Protein AF-A0A1Y2CWV3-F1 (afdb_monomer_lite)

Structure (mmCIF, N/CA/C/O backbone):
data_AF-A0A1Y2CWV3-F1
#
_entry.id   AF-A0A1Y2CWV3-F1
#
loop_
_atom_site.group_PDB
_atom_site.id
_atom_site.type_symbol
_atom_site.label_atom_id
_atom_site.label_alt_id
_atom_site.label_comp_id
_atom_site.label_asym_id
_atom_site.label_entity_id
_atom_site.label_seq_id
_atom_site.pdbx_PDB_ins_code
_atom_site.Cartn_x
_atom_site.Cartn_y
_atom_site.Cartn_z
_atom_site.occupancy
_atom_site.B_iso_or_equiv
_atom_site.auth_seq_id
_atom_site.auth_comp_id
_atom_site.auth_asym_id
_atom_site.auth_atom_id
_atom_site.pdbx_PDB_model_num
ATOM 1 N N . MET A 1 1 ? 15.199 -46.517 -26.247 1.00 44.62 1 MET A N 1
ATOM 2 C CA . MET A 1 1 ? 14.631 -46.241 -24.908 1.00 44.62 1 MET A CA 1
ATOM 3 C C . MET A 1 1 ? 15.130 -44.865 -24.476 1.00 44.62 1 MET A C 1
ATOM 5 O O . MET A 1 1 ? 16.314 -44.625 -24.646 1.00 44.62 1 MET A O 1
ATOM 9 N N . MET A 1 2 ? 14.229 -43.991 -24.006 1.00 33.41 2 MET A N 1
ATOM 10 C CA . MET A 1 2 ? 14.396 -42.543 -23.730 1.00 33.41 2 MET A CA 1
ATOM 11 C C . MET A 1 2 ? 14.416 -41.595 -24.943 1.00 33.41 2 MET A C 1
ATOM 13 O O . MET A 1 2 ? 15.434 -41.012 -25.292 1.00 33.41 2 MET A O 1
ATOM 17 N N . LEU A 1 3 ? 13.234 -41.382 -25.534 1.00 30.27 3 LEU A N 1
ATOM 18 C CA . LEU A 1 3 ? 12.920 -40.151 -26.270 1.00 30.27 3 LEU A CA 1
ATOM 19 C C . LEU A 1 3 ? 11.428 -39.809 -26.122 1.00 30.27 3 LEU A C 1
ATOM 21 O O . LEU A 1 3 ? 10.660 -39.804 -27.073 1.00 30.27 3 LEU A O 1
ATOM 25 N N . GLN A 1 4 ? 10.995 -39.582 -24.889 1.00 35.91 4 GLN A N 1
ATOM 26 C CA . GLN A 1 4 ? 9.712 -38.965 -24.560 1.00 35.91 4 GLN A CA 1
ATOM 27 C C . GLN A 1 4 ? 9.984 -38.179 -23.289 1.00 35.91 4 GLN A C 1
ATOM 29 O O . GLN A 1 4 ? 10.382 -38.821 -22.329 1.00 35.91 4 GLN A O 1
ATOM 34 N N . HIS A 1 5 ? 9.855 -36.848 -23.325 1.00 35.19 5 HIS A N 1
ATOM 35 C CA . HIS A 1 5 ? 9.734 -35.879 -22.207 1.00 35.19 5 HIS A CA 1
ATOM 36 C C . HIS A 1 5 ? 10.267 -34.478 -22.598 1.00 35.19 5 HIS A C 1
ATOM 38 O O . HIS A 1 5 ? 10.812 -33.775 -21.762 1.00 35.19 5 HIS A O 1
ATOM 44 N N . ILE A 1 6 ? 10.123 -34.019 -23.852 1.00 36.34 6 ILE A N 1
ATOM 45 C CA . ILE A 1 6 ? 10.277 -32.585 -24.190 1.00 36.34 6 ILE A CA 1
ATOM 46 C C . ILE A 1 6 ? 9.274 -32.214 -25.292 1.00 36.34 6 ILE A C 1
ATOM 48 O O . ILE A 1 6 ? 9.645 -31.903 -26.418 1.00 36.34 6 ILE A O 1
ATOM 52 N N . THR A 1 7 ? 7.981 -32.258 -24.964 1.00 31.30 7 THR A N 1
ATOM 53 C CA . THR A 1 7 ? 6.920 -31.705 -25.827 1.00 31.30 7 THR A CA 1
ATOM 54 C C . THR A 1 7 ? 5.767 -31.141 -24.990 1.00 31.30 7 THR A C 1
ATOM 56 O O . THR A 1 7 ? 4.607 -31.439 -25.243 1.00 31.30 7 THR A O 1
ATOM 59 N N . LEU A 1 8 ? 6.067 -30.352 -23.949 1.00 29.12 8 LEU A N 1
ATOM 60 C CA . LEU A 1 8 ? 5.026 -29.709 -23.126 1.00 29.12 8 LEU A CA 1
ATOM 61 C C . LEU A 1 8 ? 5.287 -28.228 -22.800 1.00 29.12 8 LEU A C 1
ATOM 63 O O . LEU A 1 8 ? 4.672 -27.687 -21.892 1.00 29.12 8 LEU A O 1
ATOM 67 N N . LEU A 1 9 ? 6.170 -27.543 -23.538 1.00 28.48 9 LEU A N 1
ATOM 68 C CA . LEU A 1 9 ? 6.452 -26.117 -23.287 1.00 28.48 9 LEU A CA 1
ATOM 69 C C . LEU A 1 9 ? 6.324 -25.194 -24.511 1.00 28.48 9 LEU A C 1
ATOM 71 O O . LEU A 1 9 ? 6.709 -24.034 -24.442 1.00 28.48 9 LEU A O 1
ATOM 75 N N . LEU A 1 10 ? 5.782 -25.683 -25.631 1.00 29.33 10 LEU A N 1
ATOM 76 C CA . LEU A 1 10 ? 5.701 -24.922 -26.891 1.00 29.33 10 LEU A CA 1
ATOM 77 C C . LEU A 1 10 ? 4.286 -24.821 -27.488 1.00 29.33 10 LEU A C 1
ATOM 79 O O . LEU A 1 10 ? 4.133 -24.395 -28.625 1.00 29.33 10 LEU A O 1
ATOM 83 N N . LEU A 1 11 ? 3.249 -25.145 -26.709 1.00 29.08 11 LEU A N 1
ATOM 84 C CA . LEU A 1 11 ? 1.839 -25.072 -27.130 1.00 29.08 11 LEU A CA 1
ATOM 85 C C . LEU A 1 11 ? 1.015 -23.992 -26.399 1.00 29.08 11 LEU A C 1
ATOM 87 O O . LEU A 1 11 ? -0.203 -23.968 -26.518 1.00 29.08 11 LEU A O 1
ATOM 91 N N . LEU A 1 12 ? 1.664 -23.057 -25.695 1.00 28.83 12 LEU A N 1
ATOM 92 C CA . LEU A 1 12 ? 0.996 -21.944 -24.994 1.00 28.83 12 LEU A CA 1
ATOM 93 C C . LEU A 1 12 ? 0.950 -20.616 -25.779 1.00 28.83 12 LEU A C 1
ATOM 95 O O . LEU A 1 12 ? 0.606 -19.589 -25.207 1.00 28.83 12 LEU A O 1
ATOM 99 N N . LEU A 1 13 ? 1.246 -20.611 -27.086 1.00 29.75 13 LEU A N 1
ATOM 100 C CA . LEU A 1 13 ? 1.184 -19.392 -27.919 1.00 29.75 13 LEU A CA 1
ATOM 101 C C . LEU A 1 13 ? 0.211 -19.450 -29.105 1.00 29.75 13 LEU A C 1
ATOM 103 O O . LEU A 1 13 ? 0.214 -18.552 -29.940 1.00 29.75 13 LEU A O 1
ATOM 107 N N . VAL A 1 14 ? -0.680 -20.443 -29.162 1.00 33.03 14 VAL A N 1
ATOM 108 C CA . VAL A 1 14 ? -1.812 -20.428 -30.104 1.00 33.03 14 VAL A CA 1
ATOM 109 C C . VAL A 1 14 ? -3.067 -20.919 -29.390 1.00 33.03 14 VAL A C 1
ATOM 111 O O . VAL A 1 14 ? -3.496 -22.054 -29.561 1.00 33.03 14 VAL A O 1
ATOM 114 N N . VAL A 1 15 ? -3.670 -20.058 -28.569 1.00 26.48 15 VAL A N 1
ATOM 115 C CA . VAL A 1 15 ? -5.085 -20.210 -28.215 1.00 26.48 15 VAL A CA 1
ATOM 116 C C . VAL A 1 15 ? -5.869 -19.310 -29.160 1.00 26.48 15 VAL A C 1
ATOM 118 O O . VAL A 1 15 ? -5.969 -18.102 -28.957 1.00 26.48 15 VAL A O 1
ATOM 121 N N . GLN A 1 16 ? -6.412 -19.910 -30.219 1.00 27.72 16 GLN A N 1
ATOM 122 C CA . GLN A 1 16 ? -7.623 -19.390 -30.842 1.00 27.72 16 GLN A CA 1
ATOM 123 C C . GLN A 1 16 ? -8.724 -19.467 -29.785 1.00 27.72 16 GLN A C 1
ATOM 125 O O . GLN A 1 16 ? -9.132 -20.557 -29.386 1.00 27.72 16 GLN A O 1
ATOM 130 N N . THR A 1 17 ? -9.199 -18.322 -29.303 1.00 28.33 17 THR A N 1
ATOM 131 C CA . THR A 1 17 ? -10.425 -18.294 -28.514 1.00 28.33 17 THR A CA 1
ATOM 132 C C . THR A 1 17 ? -11.596 -18.555 -29.454 1.00 28.33 17 THR A C 1
ATOM 134 O O . THR A 1 17 ? -12.003 -17.697 -30.236 1.00 28.33 17 THR A O 1
ATOM 137 N N . TYR A 1 18 ? -12.117 -19.779 -29.384 1.00 24.25 18 TYR A N 1
ATOM 138 C CA . TYR A 1 18 ? -13.439 -20.127 -29.882 1.00 24.25 18 TYR A CA 1
ATOM 139 C C . TYR A 1 18 ? -14.464 -19.168 -29.267 1.00 24.25 18 TYR A C 1
ATOM 141 O O . TYR A 1 18 ? -14.645 -19.118 -28.051 1.00 24.25 18 TYR A O 1
ATOM 149 N N . GLN A 1 19 ? -15.124 -18.397 -30.128 1.00 29.73 19 GLN A N 1
ATOM 150 C CA . GLN A 1 19 ? -16.402 -17.779 -29.817 1.00 29.73 19 GLN A CA 1
ATOM 151 C C . GLN A 1 19 ? -17.459 -18.876 -29.716 1.00 29.73 19 GLN A C 1
ATOM 153 O O . GLN A 1 19 ? -17.563 -19.706 -30.615 1.00 29.73 19 GLN A O 1
ATOM 158 N N . HIS A 1 20 ? -18.293 -18.825 -28.682 1.00 24.00 20 HIS A N 1
ATOM 159 C CA . HIS A 1 20 ? -19.676 -19.281 -28.776 1.00 24.00 20 HIS A CA 1
ATOM 160 C C . HIS A 1 20 ? -20.557 -18.539 -27.753 1.00 24.00 20 HIS A C 1
ATOM 162 O O . HIS A 1 20 ? -20.031 -17.914 -26.830 1.00 24.00 20 HIS A O 1
ATOM 168 N N . PRO A 1 21 ? -21.879 -18.483 -27.988 1.00 29.95 21 PRO A N 1
ATOM 169 C CA . PRO A 1 21 ? -22.635 -17.241 -27.941 1.00 29.95 21 PRO A CA 1
ATOM 170 C C . PRO A 1 21 ? -23.786 -17.350 -26.946 1.00 29.95 21 PRO A C 1
ATOM 172 O O . PRO A 1 21 ? -24.581 -18.266 -27.069 1.00 29.95 21 PRO A O 1
ATOM 175 N N . GLN A 1 22 ? -23.963 -16.394 -26.041 1.00 26.02 22 GLN A N 1
ATOM 176 C CA . GLN A 1 22 ? -25.315 -16.004 -25.638 1.00 26.02 22 GLN A CA 1
ATOM 177 C C . GLN A 1 22 ? -25.329 -14.510 -25.350 1.00 26.02 22 GLN A C 1
ATOM 179 O O . GLN A 1 22 ? -24.816 -14.018 -24.349 1.00 26.02 22 GLN A O 1
ATOM 184 N N . GLU A 1 23 ? -25.898 -13.805 -26.318 1.00 26.97 23 GLU A N 1
ATOM 185 C CA . GLU A 1 23 ? -26.449 -12.475 -26.172 1.00 26.97 23 GLU A CA 1
ATOM 186 C C . GLU A 1 23 ? -27.571 -12.528 -25.129 1.00 26.97 23 GLU A C 1
ATOM 188 O O . GLU A 1 23 ? -28.535 -13.276 -25.281 1.00 26.97 23 GLU A O 1
ATOM 193 N N . VAL A 1 24 ? -27.483 -11.692 -24.097 1.00 26.62 24 VAL A N 1
ATOM 194 C CA . VAL A 1 24 ? -28.680 -11.183 -23.427 1.00 26.62 24 VAL A CA 1
ATOM 195 C C . VAL A 1 24 ? -28.811 -9.733 -23.861 1.00 26.62 24 VAL A C 1
ATOM 197 O O . VAL A 1 24 ? -28.126 -8.838 -23.369 1.00 26.62 24 VAL A O 1
ATOM 200 N N . TYR A 1 25 ? -29.666 -9.530 -24.860 1.00 27.44 25 TYR A N 1
ATOM 201 C CA . TYR A 1 25 ? -30.125 -8.223 -25.299 1.00 27.44 25 TYR A CA 1
ATOM 202 C C . TYR A 1 25 ? -30.891 -7.541 -24.159 1.00 27.44 25 TYR A C 1
ATOM 204 O O . TYR A 1 25 ? -31.998 -7.950 -23.816 1.00 27.44 25 TYR A O 1
ATOM 212 N N . LEU A 1 26 ? -30.348 -6.446 -23.632 1.00 26.72 26 LEU A N 1
ATOM 213 C CA . LEU A 1 26 ? -31.150 -5.396 -23.011 1.00 26.72 26 LEU A CA 1
ATOM 214 C C . LEU A 1 26 ? -31.105 -4.176 -23.928 1.00 26.72 26 LEU A C 1
ATOM 216 O O . LEU A 1 26 ? -30.183 -3.362 -23.903 1.00 26.72 26 LEU A O 1
ATOM 220 N N . ASN A 1 27 ? -32.123 -4.099 -24.785 1.00 28.34 27 ASN A N 1
ATOM 221 C CA . ASN A 1 27 ? -32.442 -2.926 -25.582 1.00 28.34 27 ASN A CA 1
ATOM 222 C C . ASN A 1 27 ? -32.853 -1.779 -24.651 1.00 28.34 27 ASN A C 1
ATOM 224 O O . ASN A 1 27 ? -33.999 -1.684 -24.223 1.00 28.34 27 ASN A O 1
ATOM 228 N N . GLY A 1 28 ? -31.912 -0.884 -24.378 1.00 25.19 28 GLY A N 1
ATOM 229 C CA . GLY A 1 28 ? -32.169 0.465 -23.895 1.00 25.19 28 GLY A CA 1
ATOM 230 C C . GLY A 1 28 ? -31.353 1.418 -24.750 1.00 25.19 28 GLY A C 1
ATOM 231 O O . GLY A 1 28 ? -30.146 1.542 -24.565 1.00 25.19 28 GLY A O 1
ATOM 232 N N . ALA A 1 29 ? -31.992 2.037 -25.740 1.00 30.78 29 ALA A N 1
ATOM 233 C CA . ALA A 1 29 ? -31.361 2.973 -26.657 1.00 30.78 29 ALA A CA 1
ATOM 234 C C . ALA A 1 29 ? -30.848 4.216 -25.908 1.00 30.78 29 ALA A C 1
ATOM 236 O O . ALA A 1 29 ? -31.551 5.215 -25.780 1.00 30.78 29 ALA A O 1
ATOM 237 N N . ILE A 1 30 ? -29.598 4.177 -25.447 1.00 26.56 30 ILE A N 1
ATOM 238 C CA . ILE A 1 30 ? -28.845 5.382 -25.105 1.00 26.56 30 ILE A CA 1
ATOM 239 C C . ILE A 1 30 ? -28.160 5.840 -26.389 1.00 26.56 30 ILE A C 1
ATOM 241 O O . ILE A 1 30 ? -27.271 5.173 -26.926 1.00 26.56 30 ILE A O 1
ATOM 245 N N . LYS A 1 31 ? -28.632 6.972 -26.919 1.00 25.20 31 LYS A N 1
ATOM 246 C CA . LYS A 1 31 ? -28.029 7.664 -28.060 1.00 25.20 31 LYS A CA 1
ATOM 247 C C . LYS A 1 31 ? -26.525 7.814 -27.830 1.00 25.20 31 LYS A C 1
ATOM 249 O O . LYS A 1 31 ? -26.092 8.445 -26.870 1.00 25.20 31 LYS A O 1
ATOM 254 N N . ARG A 1 32 ? -25.746 7.245 -28.749 1.00 27.69 32 ARG A N 1
ATOM 255 C CA . ARG A 1 32 ? -24.296 7.412 -28.830 1.00 27.69 32 ARG A CA 1
ATOM 256 C C . ARG A 1 32 ? -23.976 8.887 -29.070 1.00 27.69 32 ARG A C 1
ATOM 258 O O . ARG A 1 32 ? -24.296 9.412 -30.133 1.00 27.69 32 ARG A O 1
ATOM 265 N N . GLN A 1 33 ? -23.302 9.526 -28.120 1.00 27.06 33 GLN A N 1
ATOM 266 C CA . GLN A 1 33 ? -22.375 10.602 -28.452 1.00 27.06 33 GLN A CA 1
ATOM 267 C C . GLN A 1 33 ? -20.962 10.009 -28.493 1.00 27.06 33 GLN A C 1
ATOM 269 O O . GLN A 1 33 ? -20.580 9.304 -27.557 1.00 27.06 33 GLN A O 1
ATOM 274 N N . PRO A 1 34 ? -20.185 10.243 -29.562 1.00 27.97 34 PRO A N 1
ATOM 275 C CA . PRO A 1 34 ? -18.786 9.862 -29.586 1.00 27.97 34 PRO A CA 1
ATOM 276 C C . PRO A 1 34 ? -18.041 10.772 -28.606 1.00 27.97 34 PRO A C 1
ATOM 278 O O . PRO A 1 34 ? -17.846 11.959 -28.864 1.00 27.97 34 PRO A O 1
ATOM 281 N N . LEU A 1 35 ? -17.646 10.229 -27.456 1.00 33.69 35 LEU A N 1
ATOM 282 C CA . LEU A 1 35 ? -16.746 10.929 -26.549 1.00 33.69 35 LEU A CA 1
ATOM 283 C C . LEU A 1 35 ? -15.352 10.907 -27.174 1.00 33.69 35 LEU A C 1
ATOM 285 O O . LEU A 1 35 ? -14.636 9.912 -27.115 1.00 33.69 35 LEU A O 1
ATOM 289 N N . SER A 1 36 ? -15.001 12.009 -27.837 1.00 33.31 36 SER A N 1
ATOM 290 C CA . SER A 1 36 ? -13.641 12.237 -28.321 1.00 33.31 36 SER A CA 1
ATOM 291 C C . SER A 1 36 ? -12.655 12.236 -27.147 1.00 33.31 36 SER A C 1
ATOM 293 O O . SER A 1 36 ? -12.968 12.715 -26.053 1.00 33.31 36 SER A O 1
ATOM 295 N N . SER A 1 37 ? -11.437 11.767 -27.403 1.00 34.78 37 SER A N 1
ATOM 296 C CA . SER A 1 37 ? -10.265 11.748 -26.514 1.00 34.78 37 SER A CA 1
ATOM 297 C C . SER A 1 37 ? -9.930 13.090 -25.830 1.00 34.78 37 SER A C 1
ATOM 299 O O . SER A 1 37 ? -9.134 13.119 -24.896 1.00 34.78 37 SER A O 1
ATOM 301 N N . LYS A 1 38 ? -10.595 14.195 -26.200 1.00 33.91 38 LYS A N 1
ATOM 302 C CA . LYS A 1 38 ? -10.544 15.487 -25.497 1.00 33.91 38 LYS A CA 1
ATOM 303 C C . LYS A 1 38 ? -11.151 15.475 -24.087 1.00 33.91 38 LYS A C 1
ATOM 305 O O . LYS A 1 38 ? -10.777 16.321 -23.283 1.00 33.91 38 LYS A O 1
ATOM 310 N N . TYR A 1 39 ? -12.070 14.563 -23.753 1.00 34.28 39 TYR A N 1
ATOM 311 C CA . TYR A 1 39 ? -12.811 14.662 -22.481 1.00 34.28 39 TYR A CA 1
ATOM 312 C C . TYR A 1 39 ? -12.013 14.198 -21.247 1.00 34.28 39 TYR A C 1
ATOM 314 O O . TYR A 1 39 ? -12.196 14.745 -20.164 1.00 34.28 39 TYR A O 1
ATOM 322 N N . ILE A 1 40 ? -11.097 13.235 -21.403 1.00 39.31 40 ILE A N 1
ATOM 323 C CA . ILE A 1 40 ? -10.266 12.726 -20.293 1.00 39.31 40 ILE A CA 1
ATOM 324 C C . ILE A 1 40 ? -9.052 13.638 -20.056 1.00 39.31 40 ILE A C 1
ATOM 326 O O . ILE A 1 40 ? -8.686 13.895 -18.913 1.00 39.31 40 ILE A O 1
ATOM 330 N N . ILE A 1 41 ? -8.502 14.225 -21.124 1.00 39.28 41 ILE A N 1
ATOM 331 C CA . ILE A 1 41 ? -7.398 15.192 -21.038 1.00 39.28 41 ILE A CA 1
ATOM 332 C C . ILE A 1 41 ? -7.866 16.491 -20.358 1.00 39.28 41 ILE A C 1
ATOM 334 O O . ILE A 1 41 ? -7.174 17.013 -19.488 1.00 39.28 41 ILE A O 1
ATOM 338 N N . ASN A 1 42 ? -9.086 16.955 -20.651 1.00 36.00 42 ASN A N 1
ATOM 339 C CA . ASN A 1 42 ? -9.594 18.220 -20.118 1.00 36.00 42 ASN A CA 1
ATOM 340 C C . ASN A 1 42 ? -9.802 18.257 -18.598 1.00 36.00 42 ASN A C 1
ATOM 342 O O . ASN A 1 42 ? -9.832 19.354 -18.055 1.00 36.00 42 ASN A O 1
ATOM 346 N N . LYS A 1 43 ? -9.919 17.126 -17.887 1.00 40.53 43 LYS A N 1
ATOM 347 C CA . LYS A 1 43 ? -10.083 17.152 -16.419 1.00 40.53 43 LYS A CA 1
ATOM 348 C C . LYS A 1 43 ? -8.750 17.235 -15.659 1.00 40.53 43 LYS A C 1
ATOM 350 O O . LYS A 1 43 ? -8.748 17.650 -14.507 1.00 40.53 43 LYS A O 1
ATOM 355 N N . PHE A 1 44 ? -7.633 16.918 -16.319 1.00 37.03 44 PHE A N 1
ATOM 356 C CA . PHE A 1 44 ? -6.281 17.202 -15.818 1.00 37.03 44 PHE A CA 1
ATOM 357 C C . PHE A 1 44 ? -5.690 18.493 -16.407 1.00 37.03 44 PHE A C 1
ATOM 359 O O . PHE A 1 44 ? -4.777 19.061 -15.819 1.00 37.03 44 PHE A O 1
ATOM 366 N N . SER A 1 45 ? -6.231 18.995 -17.525 1.00 35.91 45 SER A N 1
ATOM 367 C CA . SER A 1 45 ? -5.799 20.246 -18.164 1.00 35.91 45 SER A CA 1
ATOM 368 C C . SER A 1 45 ? -6.734 21.444 -17.936 1.00 35.91 45 SER A C 1
ATOM 370 O O . SER A 1 45 ? -6.538 22.485 -18.560 1.00 35.91 45 SER A O 1
ATOM 372 N N . SER A 1 46 ? -7.759 21.346 -17.078 1.00 35.56 46 SER A N 1
ATOM 373 C CA . SER A 1 46 ? -8.658 22.476 -16.774 1.00 35.56 46 SER A CA 1
ATOM 374 C C . SER A 1 46 ? -8.111 23.452 -15.727 1.00 35.56 46 SER A C 1
ATOM 376 O O . SER A 1 46 ? -8.880 24.143 -15.063 1.00 35.56 46 SER A O 1
ATOM 378 N N . THR A 1 47 ? -6.792 23.577 -15.613 1.00 35.38 47 THR A N 1
ATOM 379 C CA . THR A 1 47 ? -6.158 24.870 -15.344 1.00 35.38 47 THR A CA 1
ATOM 380 C C . THR A 1 47 ? -5.791 25.494 -16.690 1.00 35.38 47 THR A C 1
ATOM 382 O O . THR A 1 47 ? -4.699 25.314 -17.207 1.00 35.38 47 THR A O 1
ATOM 385 N N . ASN A 1 48 ? -6.777 26.184 -17.270 1.00 37.03 48 ASN A N 1
ATOM 386 C CA . ASN A 1 48 ? -6.687 27.143 -18.374 1.00 37.03 48 ASN A CA 1
ATOM 387 C C . ASN A 1 48 ? -5.657 26.867 -19.483 1.00 37.03 48 ASN A C 1
ATOM 389 O O . ASN A 1 48 ? -4.503 27.285 -19.454 1.00 37.03 48 ASN A O 1
ATOM 393 N N . SER A 1 49 ? -6.183 26.296 -20.561 1.00 50.31 49 SER A N 1
ATOM 394 C CA . SER A 1 49 ? -5.633 26.365 -21.906 1.00 50.31 49 SER A CA 1
ATOM 395 C C . SER A 1 49 ? -5.406 27.808 -22.373 1.00 50.31 49 SER A C 1
ATOM 397 O O . SER A 1 49 ? -6.377 28.538 -22.562 1.00 50.31 49 SER A O 1
ATOM 399 N N . SER A 1 50 ? -4.161 28.160 -22.686 1.00 38.69 50 SER A N 1
ATOM 400 C CA . SER A 1 50 ? -3.777 28.693 -24.003 1.00 38.69 50 SER A CA 1
ATOM 401 C C . SER A 1 50 ? -2.290 29.046 -24.007 1.00 38.69 50 SER A C 1
ATOM 403 O O . SER A 1 50 ? -1.895 30.042 -23.415 1.00 38.69 50 SER A O 1
ATOM 405 N N . GLY A 1 51 ? -1.499 28.237 -24.715 1.00 41.41 51 GLY A N 1
ATOM 406 C CA . GLY A 1 51 ? -0.124 28.549 -25.098 1.00 41.41 51 GLY A CA 1
ATOM 407 C C . GLY A 1 51 ? 0.890 28.470 -23.968 1.00 41.41 51 GLY A C 1
ATOM 408 O O . GLY A 1 51 ? 1.214 29.497 -23.396 1.00 41.41 51 GLY A O 1
ATOM 409 N N . ASP A 1 52 ? 1.463 27.289 -23.717 1.00 40.78 52 ASP A N 1
ATOM 410 C CA . ASP A 1 52 ? 2.830 27.275 -23.205 1.00 40.78 52 ASP A CA 1
ATOM 411 C C . ASP A 1 52 ? 3.520 25.912 -23.328 1.00 40.78 52 ASP A C 1
ATOM 413 O O . ASP A 1 52 ? 3.108 24.924 -22.716 1.00 40.78 52 ASP A O 1
ATOM 417 N N . SER A 1 53 ? 4.633 25.867 -24.060 1.00 49.44 53 SER A N 1
ATOM 418 C CA . SER A 1 53 ? 5.616 24.781 -23.975 1.00 49.44 53 SER A CA 1
ATOM 419 C C . SER A 1 53 ? 6.235 24.658 -22.572 1.00 49.44 53 SER A C 1
ATOM 421 O O . SER A 1 53 ? 6.929 23.679 -22.306 1.00 49.44 53 SER A O 1
ATOM 423 N N . THR A 1 54 ? 5.978 25.605 -21.661 1.00 51.69 54 THR A N 1
ATOM 424 C CA . THR A 1 54 ? 6.388 25.513 -20.251 1.00 51.69 54 THR A CA 1
ATOM 425 C C . THR A 1 54 ? 5.554 24.516 -19.439 1.00 51.69 54 THR A C 1
ATOM 427 O O . THR A 1 54 ? 6.096 23.900 -18.528 1.00 51.69 54 THR A O 1
ATOM 430 N N . THR A 1 55 ? 4.283 24.262 -19.783 1.00 61.34 55 THR A N 1
ATOM 431 C CA . THR A 1 55 ? 3.409 23.384 -18.972 1.00 61.34 55 THR A CA 1
ATOM 432 C C . THR A 1 55 ? 3.864 21.924 -18.970 1.00 61.34 55 THR A C 1
ATOM 434 O O . THR A 1 55 ? 3.940 21.305 -17.909 1.00 61.34 55 THR A O 1
ATOM 437 N N . ASN A 1 56 ? 4.267 21.387 -20.126 1.00 66.19 56 ASN A N 1
ATOM 438 C CA . ASN A 1 56 ? 4.815 20.029 -20.209 1.00 66.19 56 ASN A CA 1
ATOM 439 C C . ASN A 1 56 ? 6.163 19.903 -19.493 1.00 66.19 56 ASN A C 1
ATOM 441 O O . ASN A 1 56 ? 6.432 18.873 -18.880 1.00 66.19 56 ASN A O 1
ATOM 445 N N . ALA A 1 57 ? 6.995 20.947 -19.539 1.00 73.62 57 ALA A N 1
ATOM 446 C CA . ALA A 1 57 ? 8.276 20.956 -18.842 1.00 73.62 57 ALA A CA 1
ATOM 447 C C . ALA A 1 57 ? 8.084 20.962 -17.320 1.00 73.62 57 ALA A C 1
ATOM 449 O O . ALA A 1 57 ? 8.767 20.217 -16.628 1.00 73.62 57 ALA A O 1
ATOM 450 N N . THR A 1 58 ? 7.125 21.733 -16.799 1.00 81.38 58 THR A N 1
ATOM 451 C CA . THR A 1 58 ? 6.793 21.739 -15.367 1.00 81.38 58 THR A CA 1
ATOM 452 C C . THR A 1 58 ? 6.187 20.413 -14.917 1.00 81.38 58 THR A C 1
ATOM 454 O O . THR A 1 58 ? 6.583 19.895 -13.879 1.00 81.38 58 THR A O 1
ATOM 457 N N . ILE A 1 59 ? 5.273 19.822 -15.696 1.00 76.12 59 ILE A N 1
ATOM 458 C CA . ILE A 1 59 ? 4.704 18.501 -15.380 1.00 76.12 59 ILE A CA 1
ATOM 459 C C . ILE A 1 59 ? 5.807 17.445 -15.350 1.00 76.12 59 ILE A C 1
ATOM 461 O O . ILE A 1 59 ? 5.910 16.700 -14.382 1.00 76.12 59 ILE A O 1
ATOM 465 N N . LEU A 1 60 ? 6.660 17.408 -16.373 1.00 81.25 60 LEU A N 1
ATOM 466 C CA . LEU A 1 60 ? 7.761 16.455 -16.424 1.00 81.25 60 LEU A CA 1
ATOM 467 C C . LEU A 1 60 ? 8.759 16.693 -15.287 1.00 81.25 60 LEU A C 1
ATOM 469 O O . LEU A 1 60 ? 9.181 15.738 -14.651 1.00 81.25 60 LEU A O 1
ATOM 473 N N . ALA A 1 61 ? 9.095 17.945 -14.978 1.00 84.06 61 ALA A N 1
ATOM 474 C CA . ALA A 1 61 ? 9.962 18.272 -13.849 1.00 84.06 61 ALA A CA 1
ATOM 475 C C . ALA A 1 61 ? 9.369 17.794 -12.517 1.00 84.06 61 ALA A C 1
ATOM 477 O O . ALA A 1 61 ? 10.099 17.250 -11.696 1.00 84.06 61 ALA A O 1
ATOM 478 N N . ASN A 1 62 ? 8.054 17.926 -12.327 1.00 81.38 62 ASN A N 1
ATOM 479 C CA . ASN A 1 62 ? 7.371 17.419 -11.137 1.00 81.38 62 ASN A CA 1
ATOM 480 C C . ASN A 1 62 ? 7.394 15.884 -11.079 1.00 81.38 62 ASN A C 1
ATOM 482 O O . ASN A 1 62 ? 7.640 15.326 -10.016 1.00 81.38 62 ASN A O 1
ATOM 486 N N . LEU A 1 63 ? 7.181 15.205 -12.212 1.00 82.12 63 LEU A N 1
ATOM 487 C CA . LEU A 1 63 ? 7.224 13.737 -12.307 1.00 82.12 63 LEU A CA 1
ATOM 488 C C . LEU A 1 63 ? 8.632 13.148 -12.141 1.00 82.12 63 LEU A C 1
ATOM 490 O O . LEU A 1 63 ? 8.763 11.972 -11.814 1.00 82.12 63 LEU A O 1
ATOM 494 N N . MET A 1 64 ? 9.663 13.946 -12.419 1.00 86.38 64 MET A N 1
ATOM 495 C CA . MET A 1 64 ? 11.073 13.565 -12.313 1.00 86.38 64 MET A CA 1
ATOM 496 C C . MET A 1 64 ? 11.738 14.110 -11.040 1.00 86.38 64 MET A C 1
ATOM 498 O O . MET A 1 64 ? 12.929 13.881 -10.835 1.00 86.38 64 MET A O 1
ATOM 502 N N . GLY A 1 65 ? 11.013 14.862 -10.204 1.00 84.62 65 GLY A N 1
ATOM 503 C CA . GLY A 1 65 ? 11.566 15.553 -9.032 1.00 84.62 65 GLY A CA 1
ATOM 504 C C . GLY A 1 65 ? 12.073 14.612 -7.936 1.00 84.62 65 GLY A C 1
ATOM 505 O O . GLY A 1 65 ? 12.841 15.025 -7.071 1.00 84.62 65 GLY A O 1
ATOM 506 N N . ASP A 1 66 ? 11.670 13.350 -8.001 1.00 84.56 66 ASP A N 1
ATOM 507 C CA . ASP A 1 66 ? 11.999 12.259 -7.092 1.00 84.56 66 ASP A CA 1
ATOM 508 C C . ASP A 1 66 ? 12.999 11.246 -7.688 1.00 84.56 66 ASP A C 1
ATOM 510 O O . ASP A 1 66 ? 13.222 10.172 -7.123 1.00 84.56 66 ASP A O 1
ATOM 514 N N . LEU A 1 67 ? 13.604 11.571 -8.836 1.00 86.38 67 LEU A N 1
ATOM 515 C CA . LEU A 1 67 ? 14.627 10.748 -9.472 1.00 86.38 67 LEU A CA 1
ATOM 516 C C . LEU A 1 67 ? 15.867 10.648 -8.574 1.00 86.38 67 LEU A C 1
ATOM 518 O O . LEU A 1 67 ? 16.549 11.637 -8.305 1.00 86.38 67 LEU A O 1
ATOM 522 N N . LEU A 1 68 ? 16.192 9.428 -8.158 1.00 86.69 68 LEU A N 1
ATOM 523 C CA . LEU A 1 68 ? 17.364 9.114 -7.349 1.00 86.69 68 LEU A CA 1
ATOM 524 C C . LEU A 1 68 ? 18.608 8.913 -8.211 1.00 86.69 68 LEU A C 1
ATOM 526 O O . LEU A 1 68 ? 19.691 9.389 -7.868 1.00 86.69 68 LEU A O 1
ATOM 530 N N . ILE A 1 69 ? 18.475 8.155 -9.304 1.00 87.81 69 ILE A N 1
ATOM 531 C CA . ILE A 1 69 ? 19.606 7.732 -10.137 1.00 87.81 69 ILE A CA 1
ATOM 532 C C . ILE A 1 69 ? 19.174 7.662 -11.604 1.00 87.81 69 ILE A C 1
ATOM 534 O O . ILE A 1 69 ? 18.147 7.070 -11.915 1.00 87.81 69 ILE A O 1
ATOM 538 N N . ASP A 1 70 ? 20.003 8.188 -12.509 1.00 87.81 70 ASP A N 1
ATOM 539 C CA . ASP A 1 70 ? 19.869 8.028 -13.965 1.00 87.81 70 ASP A CA 1
ATOM 540 C C . ASP A 1 70 ? 21.119 7.358 -14.547 1.00 87.81 70 ASP A C 1
ATOM 542 O O . ASP A 1 70 ? 22.235 7.512 -14.044 1.00 87.81 70 ASP A O 1
ATOM 546 N N . ASN A 1 71 ? 20.934 6.641 -15.653 1.00 84.00 71 ASN A N 1
ATOM 547 C CA . ASN A 1 71 ? 21.986 6.024 -16.453 1.00 84.00 71 ASN A CA 1
ATOM 548 C C . ASN A 1 71 ? 22.889 5.069 -15.665 1.00 84.00 71 ASN A C 1
ATOM 550 O O . ASN A 1 71 ? 24.091 4.974 -15.939 1.00 84.00 71 ASN A O 1
ATOM 554 N N . MET A 1 72 ? 22.314 4.325 -14.717 1.00 80.44 72 MET A N 1
ATOM 555 C CA . MET A 1 72 ? 23.053 3.294 -13.997 1.00 80.44 72 MET A CA 1
ATOM 556 C C . MET A 1 72 ? 23.607 2.254 -14.982 1.00 80.44 72 MET A C 1
ATOM 558 O O . MET A 1 72 ? 22.909 1.775 -15.879 1.00 80.44 72 MET A O 1
ATOM 562 N N . LYS A 1 73 ? 24.889 1.917 -14.828 1.00 78.56 73 LYS A N 1
ATOM 563 C CA . LYS A 1 73 ? 25.566 0.902 -15.637 1.00 78.56 73 LYS A CA 1
ATOM 564 C C . LYS A 1 73 ? 25.900 -0.284 -14.765 1.00 78.56 73 LYS A C 1
ATOM 566 O O . LYS A 1 73 ? 26.568 -0.136 -13.744 1.00 78.56 73 LYS A O 1
ATOM 571 N N . PHE A 1 74 ? 25.509 -1.462 -15.219 1.00 80.44 74 PHE A N 1
ATOM 572 C CA . PHE A 1 74 ? 25.858 -2.689 -14.536 1.00 80.44 74 PHE A CA 1
ATOM 573 C C . PHE A 1 74 ? 26.970 -3.442 -15.281 1.00 80.44 74 PHE A C 1
ATOM 575 O O . PHE A 1 74 ? 26.958 -3.484 -16.513 1.00 80.44 74 PHE A O 1
ATOM 582 N N . PRO A 1 75 ? 27.927 -4.072 -14.573 1.00 82.44 75 PRO A N 1
ATOM 583 C CA . PRO A 1 75 ? 28.939 -4.914 -15.208 1.00 82.44 75 PRO A CA 1
ATOM 584 C C . PRO A 1 75 ? 28.280 -6.091 -15.917 1.00 82.44 75 PRO A C 1
ATOM 586 O O . PRO A 1 75 ? 27.466 -6.772 -15.294 1.00 82.44 75 PRO A O 1
ATOM 589 N N . ARG A 1 76 ? 28.641 -6.350 -17.178 1.00 79.50 76 ARG A N 1
ATOM 590 C CA . ARG A 1 76 ? 28.081 -7.461 -17.957 1.00 79.50 76 ARG A CA 1
ATOM 591 C C . ARG A 1 76 ? 28.261 -8.783 -17.211 1.00 79.50 76 ARG A C 1
ATOM 593 O O . ARG A 1 76 ? 29.382 -9.120 -16.834 1.00 79.50 76 ARG A O 1
ATOM 600 N N . CYS A 1 77 ? 27.180 -9.532 -17.022 1.00 81.69 77 CYS A N 1
ATOM 601 C CA . CYS A 1 77 ? 27.216 -10.835 -16.357 1.00 81.69 77 CYS A CA 1
ATOM 602 C C . CYS A 1 77 ? 26.831 -11.995 -17.285 1.00 81.69 77 CYS A C 1
ATOM 604 O O . CYS A 1 77 ? 27.036 -13.153 -16.921 1.00 81.69 77 CYS A O 1
ATOM 606 N N . TRP A 1 78 ? 26.328 -11.707 -18.493 1.00 77.50 78 TRP A N 1
ATOM 607 C CA . TRP A 1 78 ? 25.880 -12.721 -19.446 1.00 77.50 78 TRP A CA 1
ATOM 608 C C . TRP A 1 78 ? 26.786 -12.858 -20.687 1.00 77.50 78 TRP A C 1
ATOM 610 O O . TRP A 1 78 ? 26.964 -11.909 -21.458 1.00 77.50 78 TRP A O 1
ATOM 620 N N . ASN A 1 79 ? 27.285 -14.078 -20.939 1.00 70.88 79 ASN A N 1
ATOM 621 C CA . ASN A 1 79 ? 28.126 -14.442 -22.095 1.00 70.88 79 ASN A CA 1
ATOM 622 C C . ASN A 1 79 ? 27.427 -15.450 -23.029 1.00 70.88 79 ASN A C 1
ATOM 624 O O . ASN A 1 79 ? 27.859 -16.590 -23.183 1.00 70.88 79 ASN A O 1
ATOM 628 N N . GLY A 1 80 ? 26.349 -15.006 -23.680 1.00 67.38 80 GLY A N 1
ATOM 629 C CA . GLY A 1 80 ? 25.626 -15.775 -24.702 1.00 67.38 80 GLY A CA 1
ATOM 630 C C . GLY A 1 80 ? 24.469 -16.615 -24.160 1.00 67.38 80 GLY A C 1
ATOM 631 O O . GLY A 1 80 ? 24.512 -17.156 -23.057 1.00 67.38 80 GLY A O 1
ATOM 632 N N . SER A 1 81 ? 23.371 -16.688 -24.908 1.00 73.12 81 SER A N 1
ATOM 633 C CA . SER A 1 81 ? 22.180 -17.444 -24.517 1.00 73.12 81 SER A CA 1
ATOM 634 C C . SER A 1 81 ? 22.168 -18.826 -25.173 1.00 73.12 81 SER A C 1
ATOM 636 O O . SER A 1 81 ? 22.598 -19.004 -26.308 1.00 73.12 81 SER A O 1
ATOM 638 N N . ARG A 1 82 ? 21.562 -19.823 -24.516 1.00 69.75 82 ARG A N 1
ATOM 639 C CA . ARG A 1 82 ? 21.346 -21.148 -25.139 1.00 69.75 82 ARG A CA 1
ATOM 640 C C . ARG A 1 82 ? 20.426 -21.107 -26.366 1.00 69.75 82 ARG A C 1
ATOM 642 O O . ARG A 1 82 ? 20.330 -22.093 -27.090 1.00 69.75 82 ARG A O 1
ATOM 649 N N . LYS A 1 83 ? 19.688 -20.011 -26.559 1.00 76.19 83 LYS A N 1
ATOM 650 C CA . LYS A 1 83 ? 18.659 -19.860 -27.595 1.00 76.19 83 LYS A CA 1
ATOM 651 C C . LYS A 1 83 ? 19.091 -18.952 -28.745 1.00 76.19 83 LYS A C 1
ATOM 653 O O . LYS A 1 83 ? 18.285 -18.703 -29.635 1.00 76.19 83 LYS A O 1
ATOM 658 N N . GLY A 1 84 ? 20.337 -18.479 -28.759 1.00 76.94 84 GLY A N 1
ATOM 659 C CA . GLY A 1 84 ? 20.819 -17.606 -29.823 1.00 76.94 84 GLY A CA 1
ATOM 660 C C . GLY A 1 84 ? 20.241 -16.191 -29.776 1.00 76.94 84 GLY A C 1
ATOM 661 O O . GLY A 1 84 ? 20.280 -15.501 -30.788 1.00 76.94 84 GLY A O 1
ATOM 662 N N . TRP A 1 85 ? 19.654 -15.764 -28.655 1.00 78.44 85 TRP A N 1
ATOM 663 C CA . TRP A 1 85 ? 19.035 -14.446 -28.507 1.00 78.44 85 TRP A CA 1
ATOM 664 C C . TRP A 1 85 ? 20.031 -13.300 -28.688 1.00 78.44 85 TRP A C 1
ATOM 666 O O . TRP A 1 85 ? 19.656 -12.239 -29.169 1.00 78.44 85 TRP A O 1
ATOM 676 N N . GLU A 1 86 ? 21.316 -13.540 -28.442 1.00 78.31 86 GLU A N 1
ATOM 677 C CA . GLU A 1 86 ? 22.385 -12.595 -28.756 1.00 78.31 86 GLU A CA 1
ATOM 678 C C . GLU A 1 86 ? 22.468 -12.251 -30.251 1.00 78.31 86 GLU A C 1
ATOM 680 O O . GLU A 1 86 ? 22.972 -11.192 -30.612 1.00 78.31 86 GLU A O 1
ATOM 685 N N . LYS A 1 87 ? 21.918 -13.091 -31.138 1.00 80.44 87 LYS A N 1
ATOM 686 C CA . LYS A 1 87 ? 21.823 -12.791 -32.574 1.00 80.44 87 LYS A CA 1
ATOM 687 C C . LYS A 1 87 ? 20.837 -11.658 -32.871 1.00 80.44 87 LYS A C 1
ATOM 689 O O . LYS A 1 87 ? 20.945 -11.042 -33.930 1.00 80.44 87 LYS A O 1
ATOM 694 N N . PHE A 1 88 ? 19.910 -11.354 -31.956 1.00 79.69 88 PHE A N 1
ATOM 695 C CA . PHE A 1 88 ? 19.026 -10.194 -32.085 1.00 79.69 88 PHE A CA 1
ATOM 696 C C . PHE A 1 88 ? 19.766 -8.871 -31.898 1.00 79.69 88 PHE A C 1
ATOM 698 O O . PHE A 1 88 ? 19.282 -7.859 -32.398 1.00 79.69 88 PHE A O 1
ATOM 705 N N . ALA A 1 89 ? 20.957 -8.880 -31.291 1.00 79.88 89 ALA A N 1
ATOM 706 C CA . ALA A 1 89 ? 21.710 -7.665 -31.008 1.00 79.88 89 ALA A CA 1
ATOM 707 C C . ALA A 1 89 ? 21.957 -6.815 -32.268 1.00 79.88 89 ALA A C 1
ATOM 709 O O . ALA A 1 89 ? 21.821 -5.596 -32.232 1.00 79.88 89 ALA A O 1
ATOM 710 N N . ASN A 1 90 ? 22.202 -7.454 -33.417 1.00 83.12 90 ASN A N 1
ATOM 711 C CA . ASN A 1 90 ? 22.378 -6.760 -34.699 1.00 83.12 90 ASN A CA 1
ATOM 712 C C . ASN A 1 90 ? 21.137 -5.954 -35.128 1.00 83.12 90 ASN A C 1
ATOM 714 O O . ASN A 1 90 ? 21.253 -4.963 -35.845 1.00 83.12 90 ASN A O 1
ATOM 718 N N . TYR A 1 91 ? 19.946 -6.376 -34.704 1.00 84.50 91 TYR A N 1
ATOM 719 C CA . TYR A 1 91 ? 18.689 -5.688 -34.983 1.00 84.50 91 TYR A CA 1
ATOM 720 C C . TYR A 1 91 ? 18.334 -4.653 -33.908 1.00 84.50 91 TYR A C 1
ATOM 722 O O . TYR A 1 91 ? 17.750 -3.613 -34.215 1.00 84.50 91 TYR A O 1
ATOM 730 N N . THR A 1 92 ? 18.655 -4.928 -32.647 1.00 88.56 92 THR A N 1
ATOM 731 C CA . THR A 1 92 ? 18.193 -4.134 -31.501 1.00 88.56 92 THR A CA 1
ATOM 732 C C . THR A 1 92 ? 19.135 -2.994 -31.131 1.00 88.56 92 THR A C 1
ATOM 734 O O . THR A 1 92 ? 18.662 -1.971 -30.648 1.00 88.56 92 THR A O 1
ATOM 737 N N . GLN A 1 93 ? 20.443 -3.121 -31.379 1.00 89.06 93 GLN A N 1
ATOM 738 C CA . GLN A 1 93 ? 21.444 -2.122 -30.974 1.00 89.06 93 GLN A CA 1
ATOM 739 C C . GLN A 1 93 ? 21.243 -0.755 -31.640 1.00 89.06 93 GLN A C 1
ATOM 741 O O . GLN A 1 93 ? 21.623 0.264 -31.074 1.00 89.06 93 GLN A O 1
ATOM 746 N N . SER A 1 94 ? 20.636 -0.725 -32.830 1.00 89.50 94 SER A N 1
ATOM 747 C CA . SER A 1 94 ? 20.331 0.508 -33.568 1.00 89.50 94 SER A CA 1
ATOM 748 C C . SER A 1 94 ? 19.008 1.162 -33.157 1.00 89.50 94 SER A C 1
ATOM 750 O O . SER A 1 94 ? 18.653 2.219 -33.680 1.00 89.50 94 SER A O 1
ATOM 752 N N . LYS A 1 95 ? 18.239 0.539 -32.255 1.00 91.50 95 LYS A N 1
ATOM 753 C CA . LYS A 1 95 ? 16.969 1.088 -31.771 1.00 91.50 95 LYS A CA 1
ATOM 754 C C . LYS A 1 95 ? 17.223 2.180 -30.736 1.00 91.50 95 LYS A C 1
ATOM 756 O O . LYS A 1 95 ? 18.285 2.240 -30.122 1.00 91.50 95 LYS A O 1
ATOM 761 N N . ARG A 1 96 ? 16.228 3.051 -30.531 1.00 93.88 96 ARG A N 1
ATOM 762 C CA . ARG A 1 96 ? 16.288 4.035 -29.443 1.00 93.88 96 ARG A CA 1
ATOM 763 C C . ARG A 1 96 ? 16.430 3.317 -28.092 1.00 93.88 96 ARG A C 1
ATOM 765 O O . ARG A 1 96 ? 15.899 2.210 -27.961 1.00 93.88 96 ARG A O 1
ATOM 772 N N . PRO A 1 97 ? 17.075 3.938 -27.092 1.00 93.62 97 PRO A N 1
ATOM 773 C CA . PRO A 1 97 ? 17.126 3.355 -25.765 1.00 93.62 97 PRO A CA 1
ATOM 774 C C . PRO A 1 97 ? 15.735 3.137 -25.173 1.00 93.62 97 PRO A C 1
ATOM 776 O O . PRO A 1 97 ? 14.859 3.990 -25.331 1.00 93.62 97 PRO A O 1
ATOM 779 N N . ILE A 1 98 ? 15.567 2.003 -24.494 1.00 93.56 98 ILE A N 1
ATOM 780 C CA . ILE A 1 98 ? 14.431 1.733 -23.611 1.00 93.56 98 ILE A CA 1
ATOM 781 C C . ILE A 1 98 ? 14.685 2.486 -22.308 1.00 93.56 98 ILE A C 1
ATOM 783 O O . ILE A 1 98 ? 15.709 2.260 -21.668 1.00 93.56 98 ILE A O 1
ATOM 787 N N . LEU A 1 99 ? 13.777 3.371 -21.926 1.00 93.50 99 LEU A N 1
ATOM 788 C CA . LEU A 1 99 ? 13.762 4.069 -20.650 1.00 93.50 99 LEU A CA 1
ATOM 789 C C . LEU A 1 99 ? 13.050 3.181 -19.624 1.00 93.50 99 LEU A C 1
ATOM 791 O O . LEU A 1 99 ? 11.837 2.995 -19.679 1.00 93.50 99 LEU A O 1
ATOM 795 N N . LEU A 1 100 ? 13.816 2.579 -18.728 1.00 92.00 100 LEU A N 1
ATOM 796 C CA . LEU A 1 100 ? 13.353 1.580 -17.777 1.00 92.00 100 LEU A CA 1
ATOM 797 C C . LEU A 1 100 ? 13.235 2.194 -16.381 1.00 92.00 100 LEU A C 1
ATOM 799 O O . LEU A 1 100 ? 14.242 2.614 -15.806 1.00 92.00 100 LEU A O 1
ATOM 803 N N . GLU A 1 101 ? 12.012 2.224 -15.860 1.00 90.31 101 GLU A N 1
ATOM 804 C CA . GLU A 1 101 ? 11.698 2.677 -14.508 1.00 90.31 101 GLU A CA 1
ATOM 805 C C . GLU A 1 101 ? 11.988 1.588 -13.472 1.00 90.31 101 GLU A C 1
ATOM 807 O O . GLU A 1 101 ? 11.668 0.406 -13.654 1.00 90.31 101 GLU A O 1
ATOM 812 N N . GLN A 1 102 ? 12.572 2.010 -12.356 1.00 89.69 102 GLN A N 1
ATOM 813 C CA . GLN A 1 102 ? 12.717 1.220 -11.152 1.00 89.69 102 GLN A CA 1
ATOM 814 C C . GLN A 1 102 ? 12.293 2.022 -9.929 1.00 89.69 102 GLN A C 1
ATOM 816 O O . GLN A 1 102 ? 12.763 3.137 -9.715 1.00 89.69 102 GLN A O 1
ATOM 821 N N . ASP A 1 103 ? 11.518 1.401 -9.056 1.00 87.38 103 ASP A N 1
ATOM 822 C CA . ASP A 1 103 ? 11.277 1.950 -7.734 1.00 87.38 103 ASP A CA 1
ATOM 823 C C . ASP A 1 103 ? 12.333 1.520 -6.713 1.00 87.38 103 ASP A C 1
ATOM 825 O O . ASP A 1 103 ? 12.904 0.429 -6.775 1.00 87.38 103 ASP A O 1
ATOM 829 N N . ALA A 1 104 ? 12.570 2.376 -5.720 1.00 87.69 104 ALA A N 1
ATOM 830 C CA . ALA A 1 104 ? 13.608 2.192 -4.706 1.00 87.69 104 ALA A CA 1
ATOM 831 C C . ALA A 1 104 ? 13.386 1.035 -3.700 1.00 87.69 104 ALA A C 1
ATOM 833 O O . ALA A 1 104 ? 14.131 0.947 -2.719 1.00 87.69 104 ALA A O 1
ATOM 834 N N . TRP A 1 105 ? 12.407 0.144 -3.904 1.00 83.88 105 TRP A N 1
ATOM 835 C CA . TRP A 1 105 ? 12.167 -1.021 -3.041 1.00 83.88 105 TRP A CA 1
ATOM 836 C C . TRP A 1 105 ? 12.680 -2.331 -3.658 1.00 83.88 105 TRP A C 1
ATOM 838 O O . TRP A 1 105 ? 12.737 -2.504 -4.873 1.00 83.88 105 TRP A O 1
ATOM 848 N N . ASP A 1 106 ? 13.059 -3.283 -2.802 1.00 86.25 106 ASP A N 1
ATOM 849 C CA . ASP A 1 106 ? 13.879 -4.441 -3.188 1.00 86.25 106 ASP A CA 1
ATOM 850 C C . ASP A 1 106 ? 13.284 -5.314 -4.299 1.00 86.25 106 ASP A C 1
ATOM 852 O O . ASP A 1 106 ? 14.017 -5.786 -5.172 1.00 86.25 106 ASP A O 1
ATOM 856 N N . SER A 1 107 ? 11.969 -5.542 -4.291 1.00 84.75 107 SER A N 1
ATOM 857 C CA . SER A 1 107 ? 11.324 -6.347 -5.328 1.00 84.75 107 SER A CA 1
ATOM 858 C C . SER A 1 107 ? 11.331 -5.653 -6.690 1.00 84.75 107 SER A C 1
ATOM 860 O O . SER A 1 107 ? 11.679 -6.312 -7.677 1.00 84.75 107 SER A O 1
ATOM 862 N N . ALA A 1 108 ? 11.095 -4.333 -6.737 1.00 86.75 108 ALA A N 1
ATOM 863 C CA . ALA A 1 108 ? 11.169 -3.569 -7.980 1.00 86.75 108 ALA A CA 1
ATOM 864 C C . ALA A 1 108 ? 12.603 -3.571 -8.495 1.00 86.75 108 ALA A C 1
ATOM 866 O O . ALA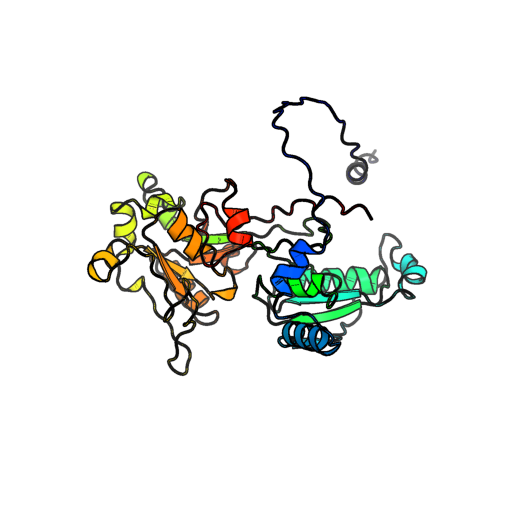 A 1 108 ? 12.839 -3.824 -9.678 1.00 86.75 108 ALA A O 1
ATOM 867 N N . ARG A 1 109 ? 13.579 -3.423 -7.587 1.00 89.25 109 ARG A N 1
ATOM 868 C CA . ARG A 1 109 ? 14.994 -3.567 -7.930 1.00 89.25 109 ARG A CA 1
ATOM 869 C C . ARG A 1 109 ? 15.305 -4.910 -8.565 1.00 89.25 109 ARG A C 1
ATOM 871 O O . ARG A 1 109 ? 16.008 -4.972 -9.572 1.00 89.25 109 ARG A O 1
ATOM 878 N N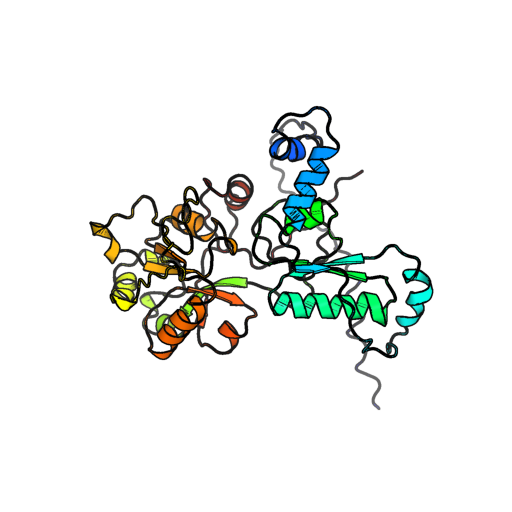 . LEU A 1 110 ? 14.802 -6.001 -8.002 1.00 87.75 110 LEU A N 1
ATOM 879 C CA . LEU A 1 110 ? 15.044 -7.334 -8.542 1.00 87.75 110 LEU A CA 1
ATOM 880 C C . LEU A 1 110 ? 14.405 -7.510 -9.928 1.00 87.75 110 LEU A C 1
ATOM 882 O O . LEU A 1 110 ? 15.094 -7.913 -10.869 1.00 87.75 110 LEU A O 1
ATOM 886 N N . ALA A 1 111 ? 13.112 -7.208 -10.063 1.00 88.56 111 ALA A N 1
ATOM 887 C CA . ALA A 1 111 ? 12.361 -7.403 -11.302 1.00 88.56 111 ALA A CA 1
ATOM 888 C C . ALA A 1 111 ? 12.913 -6.535 -12.444 1.00 88.56 111 ALA A C 1
ATOM 890 O O . ALA A 1 111 ? 13.181 -7.039 -13.541 1.00 88.56 111 ALA A O 1
ATOM 891 N N . THR A 1 112 ? 13.170 -5.255 -12.169 1.00 89.94 112 THR A N 1
ATOM 892 C CA . THR A 1 112 ? 13.719 -4.315 -13.146 1.00 89.94 112 THR A CA 1
ATOM 893 C C . THR A 1 112 ? 15.140 -4.687 -13.561 1.00 89.94 112 THR A C 1
ATOM 895 O O . THR A 1 112 ? 15.453 -4.675 -14.754 1.00 89.94 112 THR A O 1
ATOM 898 N N . ASN A 1 113 ? 15.994 -5.123 -12.630 1.00 90.56 113 ASN A N 1
ATOM 899 C CA . ASN A 1 113 ? 17.338 -5.581 -12.984 1.00 90.56 113 ASN A CA 1
ATOM 900 C C . ASN A 1 113 ? 17.323 -6.840 -13.853 1.00 90.56 113 ASN A C 1
ATOM 902 O O . ASN A 1 113 ? 18.107 -6.930 -14.797 1.00 90.56 113 ASN A O 1
ATOM 906 N N . ILE A 1 114 ? 16.432 -7.801 -13.594 1.00 89.88 114 ILE A N 1
ATOM 907 C CA . ILE A 1 114 ? 16.288 -8.978 -14.464 1.00 89.88 114 ILE A CA 1
ATOM 908 C C . ILE A 1 114 ? 15.932 -8.537 -15.889 1.00 89.88 114 ILE A C 1
ATOM 910 O O . ILE A 1 114 ? 16.575 -8.982 -16.844 1.00 89.88 114 ILE A O 1
ATOM 914 N N . PHE A 1 115 ? 14.969 -7.623 -16.041 1.00 90.44 115 PHE A N 1
ATOM 915 C CA . PHE A 1 115 ? 14.598 -7.090 -17.352 1.00 90.44 115 PHE A CA 1
ATOM 916 C C . PHE A 1 115 ? 15.759 -6.362 -18.031 1.00 90.44 115 PHE A C 1
ATOM 918 O O . PHE A 1 115 ? 16.049 -6.644 -19.194 1.00 90.44 115 PHE A O 1
ATOM 925 N N . TYR A 1 116 ? 16.469 -5.491 -17.307 1.00 91.81 116 TYR A N 1
ATOM 926 C CA . TYR A 1 116 ? 17.641 -4.780 -17.819 1.00 91.81 116 TYR A CA 1
ATOM 927 C C . TYR A 1 116 ? 18.666 -5.747 -18.422 1.00 91.81 116 TYR A C 1
ATOM 929 O O . TYR A 1 116 ? 19.139 -5.531 -19.537 1.00 91.81 116 TYR A O 1
ATOM 937 N N . ARG A 1 117 ? 18.985 -6.848 -17.728 1.00 90.12 117 ARG A N 1
ATOM 938 C CA . ARG A 1 117 ? 19.952 -7.845 -18.220 1.00 90.12 117 ARG A CA 1
ATOM 939 C C . ARG A 1 117 ? 19.440 -8.569 -19.460 1.00 90.12 117 ARG A C 1
ATOM 941 O O . ARG A 1 117 ? 20.193 -8.747 -20.414 1.00 90.12 117 ARG A O 1
ATOM 948 N N . LEU A 1 118 ? 18.173 -8.978 -19.467 1.00 88.56 118 LEU A N 1
ATOM 949 C CA . LEU A 1 118 ? 17.584 -9.681 -20.607 1.00 88.56 118 LEU A CA 1
ATOM 950 C C . LEU A 1 118 ? 17.510 -8.777 -21.844 1.00 88.56 118 LEU A C 1
ATOM 952 O O . LEU A 1 118 ? 17.998 -9.152 -22.909 1.00 88.56 118 LEU A O 1
ATOM 956 N N . ALA A 1 119 ? 16.965 -7.570 -21.710 1.00 89.94 119 ALA A N 1
ATOM 957 C CA . ALA A 1 119 ? 16.847 -6.628 -22.816 1.00 89.94 119 ALA A CA 1
ATOM 958 C C . ALA A 1 119 ? 18.223 -6.114 -23.272 1.00 89.94 119 ALA A C 1
ATOM 960 O O . ALA A 1 119 ? 18.527 -6.128 -24.464 1.00 89.94 119 ALA A O 1
ATOM 961 N N . GLY A 1 120 ? 19.071 -5.708 -22.328 1.00 89.75 120 GLY A N 1
ATOM 962 C CA . GLY A 1 120 ? 20.366 -5.095 -22.601 1.00 89.75 120 GLY A CA 1
ATOM 963 C C . GLY A 1 120 ? 21.447 -6.086 -23.015 1.00 89.75 120 GLY A C 1
ATOM 964 O O . GLY A 1 120 ? 22.028 -5.968 -24.090 1.00 89.75 120 GLY A O 1
ATOM 965 N N . GLU A 1 121 ? 21.733 -7.084 -22.180 1.00 87.88 121 GLU A N 1
ATOM 966 C CA . GLU A 1 121 ? 22.891 -7.967 -22.385 1.00 87.88 121 GLU A CA 1
ATOM 967 C C . GLU A 1 121 ? 22.603 -9.153 -23.290 1.00 87.88 121 GLU A C 1
ATOM 969 O O . GLU A 1 121 ? 23.496 -9.605 -24.012 1.00 87.88 121 GLU A O 1
ATOM 974 N N . VAL A 1 122 ? 21.381 -9.684 -23.217 1.00 87.25 122 VAL A N 1
ATOM 975 C CA . VAL A 1 122 ? 20.999 -10.875 -23.976 1.00 87.25 122 VAL A CA 1
ATOM 976 C C . VAL A 1 122 ? 20.448 -10.486 -25.338 1.00 87.25 122 VAL A C 1
ATOM 978 O O . VAL A 1 122 ? 20.906 -11.018 -26.343 1.00 87.25 122 VAL A O 1
ATOM 981 N N . MET A 1 123 ? 19.485 -9.566 -25.386 1.00 88.44 123 MET A N 1
ATOM 982 C CA . MET A 1 123 ? 18.857 -9.161 -26.644 1.00 88.44 123 MET A CA 1
ATOM 983 C C . MET A 1 123 ? 19.623 -8.049 -27.356 1.00 88.44 123 MET A C 1
ATOM 985 O O . MET A 1 123 ? 19.515 -7.965 -28.571 1.00 88.44 123 MET A O 1
ATOM 989 N N . GLY A 1 124 ? 20.419 -7.245 -26.640 1.00 89.94 124 GLY A N 1
ATOM 990 C CA . GLY A 1 124 ? 21.245 -6.182 -27.213 1.00 89.94 124 GLY A CA 1
ATOM 991 C C . GLY A 1 124 ? 20.520 -4.850 -27.413 1.00 89.94 124 GLY A C 1
ATOM 992 O O . GLY A 1 124 ? 20.930 -4.073 -28.274 1.00 89.94 124 GLY A O 1
ATOM 993 N N . PHE A 1 125 ? 19.412 -4.585 -26.720 1.00 92.44 125 PHE A N 1
ATOM 994 C CA . PHE A 1 125 ? 18.791 -3.259 -26.734 1.00 92.44 125 PHE A CA 1
ATOM 995 C C . PHE A 1 125 ? 19.651 -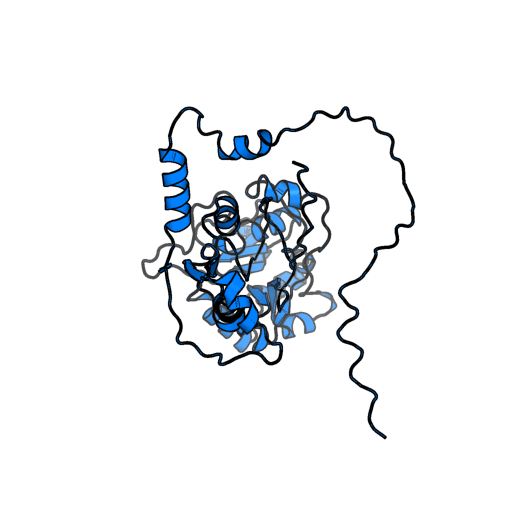2.257 -25.955 1.00 92.44 125 PHE A C 1
ATOM 997 O O . PHE A 1 125 ? 20.177 -2.595 -24.895 1.00 92.44 125 PHE A O 1
ATOM 1004 N N . PRO A 1 126 ? 19.754 -0.996 -26.395 1.00 92.25 126 PRO A N 1
ATOM 1005 C CA . PRO A 1 126 ? 20.191 0.062 -25.501 1.00 92.25 126 PRO A CA 1
ATOM 1006 C C . PRO A 1 126 ? 19.118 0.251 -24.418 1.00 92.25 126 PRO A C 1
ATOM 1008 O O . PRO A 1 126 ? 17.939 0.402 -24.732 1.00 92.25 126 PRO A O 1
ATOM 1011 N N . VAL A 1 127 ? 19.507 0.229 -23.144 1.00 93.00 127 VAL A N 1
ATOM 1012 C CA . VAL A 1 127 ? 18.591 0.434 -22.010 1.00 93.00 127 VAL A CA 1
ATOM 1013 C C . VAL A 1 127 ? 19.156 1.541 -21.126 1.00 93.00 127 VAL A C 1
ATOM 1015 O O . VAL A 1 127 ? 20.318 1.480 -20.720 1.00 93.00 127 VAL A O 1
ATOM 1018 N N . ARG A 1 128 ? 18.342 2.559 -20.847 1.00 92.38 128 ARG A N 1
ATOM 1019 C CA . ARG A 1 128 ? 18.597 3.594 -19.844 1.00 92.38 128 ARG A CA 1
ATOM 1020 C C . ARG A 1 128 ? 17.747 3.297 -18.628 1.00 92.38 128 ARG A C 1
ATOM 1022 O O . ARG A 1 128 ? 16.584 2.943 -18.751 1.00 92.38 128 ARG A O 1
ATOM 1029 N N . TYR A 1 129 ? 18.356 3.433 -17.471 1.00 89.25 129 TYR A N 1
ATOM 1030 C CA . TYR A 1 129 ? 17.790 3.006 -16.210 1.00 89.25 129 TYR A CA 1
ATOM 1031 C C . TYR A 1 129 ? 17.559 4.224 -15.329 1.00 89.25 129 TYR A C 1
ATOM 1033 O O . TYR A 1 129 ? 18.480 5.031 -15.185 1.00 89.25 129 TYR A O 1
ATOM 1041 N N . MET A 1 130 ? 16.366 4.337 -14.754 1.00 91.62 130 MET A N 1
ATOM 1042 C CA . MET A 1 130 ? 15.970 5.458 -13.906 1.00 91.62 130 MET A CA 1
ATOM 1043 C C . MET A 1 130 ? 15.345 4.927 -12.619 1.00 91.62 130 MET A C 1
ATOM 1045 O O . MET A 1 130 ? 14.345 4.214 -12.672 1.00 91.62 130 MET A O 1
ATOM 1049 N N . GLU A 1 131 ? 15.963 5.241 -11.479 1.00 91.06 131 GLU A N 1
ATOM 1050 C CA . GLU A 1 131 ? 15.444 4.888 -10.156 1.00 91.06 131 GLU A CA 1
ATOM 1051 C C . GLU A 1 131 ? 14.742 6.089 -9.524 1.00 91.06 131 GLU A C 1
ATOM 1053 O O . GLU A 1 131 ? 15.323 7.172 -9.474 1.00 91.06 131 GLU A O 1
ATOM 1058 N N . PHE A 1 132 ? 13.542 5.882 -8.989 1.00 88.81 132 PHE A N 1
ATOM 1059 C CA . PHE A 1 132 ? 12.749 6.903 -8.306 1.00 88.81 132 PHE A CA 1
ATOM 1060 C C . PHE A 1 132 ? 12.481 6.516 -6.853 1.00 88.81 132 PHE A C 1
ATOM 1062 O O . PHE A 1 132 ? 12.518 5.332 -6.492 1.00 88.81 132 PHE A O 1
ATOM 1069 N N . THR A 1 133 ? 12.192 7.502 -6.000 1.00 81.31 133 THR A N 1
ATOM 1070 C CA . THR A 1 133 ? 11.656 7.195 -4.670 1.00 81.31 133 THR A CA 1
ATOM 1071 C C . THR A 1 133 ? 10.268 6.599 -4.852 1.00 81.31 133 THR A C 1
ATOM 1073 O O . THR A 1 133 ? 9.327 7.301 -5.210 1.00 81.31 133 THR A O 1
ATOM 1076 N N . GLY A 1 134 ? 10.158 5.288 -4.653 1.00 66.44 134 GLY A N 1
ATOM 1077 C CA . GLY A 1 134 ? 8.891 4.596 -4.819 1.00 66.44 134 GLY A CA 1
ATOM 1078 C C . GLY A 1 134 ? 7.805 5.142 -3.891 1.00 66.44 134 GLY A C 1
ATOM 1079 O O . GLY A 1 134 ? 8.107 5.695 -2.833 1.00 66.44 134 GLY A O 1
ATOM 1080 N N . GLY A 1 135 ? 6.545 4.922 -4.267 1.00 57.72 135 GLY A N 1
ATOM 1081 C CA . GLY A 1 135 ? 5.421 5.053 -3.339 1.00 57.72 135 GLY A CA 1
ATOM 1082 C C . GLY A 1 135 ? 4.376 6.092 -3.696 1.00 57.72 135 GLY A C 1
ATOM 1083 O O . GLY A 1 135 ? 3.905 6.766 -2.799 1.00 57.72 135 GLY A O 1
ATOM 1084 N N . TYR A 1 136 ? 3.969 6.218 -4.957 1.00 61.66 136 TYR A N 1
ATOM 1085 C CA . TYR A 1 136 ? 2.870 7.118 -5.288 1.00 61.66 136 TYR A CA 1
ATOM 1086 C C . TYR A 1 136 ? 2.034 6.538 -6.425 1.00 61.66 136 TYR A C 1
ATOM 1088 O O . TYR A 1 136 ? 2.433 6.601 -7.593 1.00 61.66 136 TYR A O 1
ATOM 1096 N N . ASP A 1 137 ? 0.841 6.027 -6.099 1.00 55.25 137 ASP A N 1
ATOM 1097 C CA . ASP A 1 137 ? -0.188 5.682 -7.094 1.00 55.25 137 ASP A CA 1
ATOM 1098 C C . ASP A 1 137 ? -0.416 6.844 -8.080 1.00 55.25 137 ASP A C 1
ATOM 1100 O O . ASP A 1 137 ? -0.685 6.635 -9.262 1.00 55.25 137 ASP A O 1
ATOM 1104 N N . ASN A 1 138 ? -0.212 8.085 -7.623 1.00 59.16 138 ASN A N 1
ATOM 1105 C CA . ASN A 1 138 ? -0.323 9.318 -8.395 1.00 59.16 138 ASN A CA 1
ATOM 1106 C C . ASN A 1 138 ? 0.904 9.700 -9.246 1.00 59.16 138 ASN A C 1
ATOM 1108 O O . ASN A 1 138 ? 0.857 10.761 -9.866 1.00 59.16 138 ASN A O 1
ATOM 1112 N N . VAL A 1 139 ? 1.977 8.899 -9.308 1.00 65.94 139 VAL A N 1
ATOM 1113 C CA . VAL A 1 139 ? 3.187 9.234 -10.096 1.00 65.94 139 VAL A CA 1
ATOM 1114 C C . VAL A 1 139 ? 3.604 8.119 -11.060 1.00 65.94 139 VAL A C 1
ATOM 1116 O O . VAL A 1 139 ? 3.916 8.421 -12.214 1.00 65.94 139 VAL A O 1
ATOM 1119 N N . LEU A 1 140 ? 3.516 6.844 -10.660 1.00 68.81 140 LEU A N 1
ATOM 1120 C CA . LEU A 1 140 ? 3.935 5.704 -11.497 1.00 68.81 140 LEU A CA 1
ATOM 1121 C C . LEU A 1 140 ? 3.162 5.631 -12.826 1.00 68.81 140 LEU A C 1
ATOM 1123 O O . LEU A 1 140 ? 3.741 5.564 -13.912 1.00 68.81 140 LEU A O 1
ATOM 1127 N N . GLY A 1 141 ? 1.829 5.701 -12.746 1.00 75.75 141 GLY A N 1
ATOM 1128 C CA . GLY A 1 141 ? 0.939 5.781 -13.910 1.00 75.75 141 GLY A CA 1
ATOM 1129 C C . GLY A 1 141 ? 1.257 6.961 -14.829 1.00 75.75 141 GLY A C 1
ATOM 1130 O O . GLY A 1 141 ? 1.497 6.785 -16.030 1.00 75.75 141 GLY A O 1
ATOM 1131 N N . PRO A 1 142 ? 1.278 8.179 -14.272 1.00 79.19 142 PRO A N 1
ATOM 1132 C CA . PRO A 1 142 ? 1.597 9.390 -15.014 1.00 79.19 142 PRO A CA 1
ATOM 1133 C C . PRO A 1 142 ? 2.967 9.417 -15.705 1.00 79.19 142 PRO A C 1
ATOM 1135 O O . PRO A 1 142 ? 3.039 9.964 -16.804 1.00 79.19 142 PRO A O 1
ATOM 1138 N N . ARG A 1 143 ? 4.033 8.819 -15.148 1.00 82.81 143 ARG A N 1
ATOM 1139 C CA . ARG A 1 143 ? 5.356 8.769 -15.810 1.00 82.81 143 ARG A CA 1
ATOM 1140 C C . ARG A 1 143 ? 5.323 7.990 -17.125 1.00 82.81 143 ARG A C 1
ATOM 1142 O O . ARG A 1 143 ? 5.812 8.487 -18.144 1.00 82.81 143 ARG A O 1
ATOM 1149 N N . LEU A 1 144 ? 4.680 6.823 -17.129 1.00 82.38 144 LEU A N 1
ATOM 1150 C CA . LEU A 1 144 ? 4.451 6.039 -18.347 1.00 82.38 144 LEU A CA 1
ATOM 1151 C C . LEU A 1 144 ? 3.545 6.778 -19.333 1.00 82.38 144 LEU A C 1
ATOM 1153 O O . LEU A 1 144 ? 3.854 6.865 -20.520 1.00 82.38 144 LEU A O 1
ATOM 1157 N N . GLN A 1 145 ? 2.455 7.372 -18.843 1.00 80.00 145 GLN A N 1
ATOM 1158 C CA . GLN A 1 145 ? 1.522 8.134 -19.676 1.00 80.00 145 GLN A CA 1
ATOM 1159 C C . GLN A 1 145 ? 2.183 9.352 -20.345 1.00 80.00 145 GLN A C 1
ATOM 1161 O O . GLN A 1 145 ? 1.856 9.682 -21.486 1.00 80.00 145 GLN A O 1
ATOM 1166 N N . ALA A 1 146 ? 3.094 10.027 -19.642 1.00 81.62 146 ALA A N 1
ATOM 1167 C CA . ALA A 1 146 ? 3.827 11.189 -20.137 1.00 81.62 146 ALA A CA 1
ATOM 1168 C C . ALA A 1 146 ? 4.996 10.820 -21.069 1.00 81.62 146 ALA A C 1
ATOM 1170 O O . ALA A 1 146 ? 5.604 11.713 -21.658 1.00 81.62 146 ALA A O 1
ATOM 1171 N N . GLY A 1 147 ? 5.327 9.530 -21.203 1.00 84.06 147 GLY A N 1
ATOM 1172 C CA . GLY A 1 147 ? 6.492 9.066 -21.957 1.00 84.06 147 GLY A CA 1
ATOM 1173 C C . GLY A 1 147 ? 7.828 9.412 -21.293 1.00 84.06 147 GLY A C 1
ATOM 1174 O O . GLY A 1 147 ? 8.851 9.457 -21.975 1.00 84.06 147 GLY A O 1
ATOM 1175 N N . ALA A 1 148 ? 7.826 9.679 -19.981 1.00 85.69 148 ALA A N 1
ATOM 1176 C CA . ALA A 1 148 ? 9.051 9.874 -19.209 1.00 85.69 148 ALA A CA 1
ATOM 1177 C C . ALA A 1 148 ? 9.850 8.566 -19.123 1.00 85.69 148 ALA A C 1
ATOM 1179 O O . ALA A 1 148 ? 11.076 8.585 -19.167 1.00 85.69 148 ALA A O 1
ATOM 1180 N N . VAL A 1 149 ? 9.141 7.437 -19.064 1.00 88.69 149 VAL A N 1
ATOM 1181 C CA . VAL A 1 149 ? 9.666 6.068 -19.100 1.00 88.69 149 VAL A CA 1
ATOM 1182 C C . VAL A 1 149 ? 8.905 5.254 -20.151 1.00 88.69 149 VAL A C 1
ATOM 1184 O O . VAL A 1 149 ? 7.792 5.610 -20.539 1.00 88.69 149 VAL A O 1
ATOM 1187 N N . ASP A 1 150 ? 9.488 4.146 -20.598 1.00 90.38 150 ASP A N 1
ATOM 1188 C CA . ASP A 1 150 ? 8.868 3.207 -21.537 1.00 90.38 150 ASP A CA 1
ATOM 1189 C C . ASP A 1 150 ? 8.290 1.972 -20.848 1.00 90.38 150 ASP A C 1
ATOM 1191 O O . ASP A 1 150 ? 7.293 1.414 -21.304 1.00 90.38 150 ASP A O 1
ATOM 1195 N N . VAL A 1 151 ? 8.967 1.493 -19.801 1.00 90.25 151 VAL A N 1
ATOM 1196 C CA . VAL A 1 151 ? 8.671 0.214 -19.154 1.00 90.25 151 VAL A CA 1
ATOM 1197 C C . VAL A 1 151 ? 8.849 0.348 -17.652 1.00 90.25 151 VAL A C 1
ATOM 1199 O O . VAL A 1 151 ? 9.842 0.900 -17.184 1.00 90.25 151 VAL A O 1
ATOM 1202 N N . VAL A 1 152 ? 7.916 -0.246 -16.918 1.00 87.88 152 VAL A N 1
ATOM 1203 C CA . VAL A 1 152 ? 8.001 -0.524 -15.486 1.00 87.88 152 VAL A CA 1
ATOM 1204 C C . VAL A 1 152 ? 7.780 -2.024 -15.299 1.00 87.88 152 VAL A C 1
ATOM 1206 O O . VAL A 1 152 ? 6.929 -2.617 -15.965 1.00 87.88 152 VAL A O 1
ATOM 1209 N N . MET A 1 153 ? 8.559 -2.658 -14.429 1.00 87.75 153 MET A N 1
ATOM 1210 C CA . MET A 1 153 ? 8.452 -4.108 -14.213 1.00 87.75 153 MET A CA 1
ATOM 1211 C C . MET A 1 153 ? 7.590 -4.476 -13.012 1.00 87.75 153 MET A C 1
ATOM 1213 O O . MET A 1 153 ? 7.146 -5.617 -12.904 1.00 87.75 153 MET A O 1
ATOM 1217 N N . GLU A 1 154 ? 7.345 -3.520 -12.125 1.00 84.12 154 GLU A N 1
ATOM 1218 C CA . GLU A 1 154 ? 6.553 -3.721 -10.927 1.00 84.12 154 GLU A CA 1
ATOM 1219 C C . GLU A 1 154 ? 5.616 -2.538 -10.734 1.00 84.12 154 GLU A C 1
ATOM 1221 O O . GLU A 1 154 ? 5.992 -1.505 -10.197 1.00 84.12 154 GLU A O 1
ATOM 1226 N N . MET A 1 155 ? 4.390 -2.698 -11.221 1.00 81.44 155 MET A N 1
ATOM 1227 C CA . MET A 1 155 ? 3.355 -1.683 -11.114 1.00 81.44 155 MET A CA 1
ATOM 1228 C C . MET A 1 155 ? 2.277 -2.156 -10.143 1.00 81.44 155 MET A C 1
ATOM 1230 O O . MET A 1 155 ? 1.502 -3.070 -10.443 1.00 81.44 155 MET A O 1
ATOM 1234 N N . TRP A 1 156 ? 2.208 -1.496 -8.995 1.00 77.25 156 TRP A N 1
ATOM 1235 C CA . TRP A 1 156 ? 1.103 -1.623 -8.057 1.00 77.25 156 TRP A CA 1
ATOM 1236 C C . TRP A 1 156 ? 0.041 -0.603 -8.465 1.00 77.25 156 TRP A C 1
ATOM 1238 O O . TRP A 1 156 ? 0.183 0.581 -8.205 1.00 77.25 156 TRP A O 1
ATOM 1248 N N . ILE A 1 157 ? -0.977 -1.042 -9.212 1.00 65.38 157 ILE A N 1
ATOM 1249 C CA . ILE A 1 157 ? -2.042 -0.143 -9.676 1.00 65.38 157 ILE A CA 1
ATOM 1250 C C . ILE A 1 157 ? -3.141 -0.109 -8.621 1.00 65.38 157 ILE A C 1
ATOM 1252 O O . ILE A 1 157 ? -3.962 -1.030 -8.578 1.00 65.38 157 ILE A O 1
ATOM 1256 N N . THR A 1 158 ? -3.252 0.985 -7.867 1.00 56.25 158 THR A N 1
ATOM 1257 C CA . THR A 1 158 ? -4.526 1.360 -7.246 1.00 56.25 158 THR A CA 1
ATOM 1258 C C . THR A 1 158 ? -5.155 2.527 -8.019 1.00 56.25 158 THR A C 1
ATOM 1260 O O . THR A 1 158 ? -5.246 3.678 -7.620 1.00 56.25 158 THR A O 1
ATOM 1263 N N . GLY A 1 159 ? -5.639 2.205 -9.220 1.00 50.94 159 GLY A N 1
ATOM 1264 C CA . GLY A 1 159 ? -6.815 2.903 -9.711 1.00 50.94 159 GLY A CA 1
ATOM 1265 C C . GLY A 1 159 ? -6.671 4.182 -10.530 1.00 50.94 159 GLY A C 1
ATOM 1266 O O . GLY A 1 159 ? -7.614 4.968 -10.558 1.00 50.94 159 GLY A O 1
ATOM 1267 N N . ILE A 1 160 ? -5.593 4.371 -11.292 1.00 53.88 160 ILE A N 1
ATOM 1268 C CA . ILE A 1 160 ? -5.608 5.393 -12.351 1.00 53.88 160 ILE A CA 1
ATOM 1269 C C . ILE A 1 160 ? -5.954 4.746 -13.701 1.00 53.88 160 ILE A C 1
ATOM 1271 O O . ILE A 1 160 ? -5.242 3.845 -14.150 1.00 53.88 160 ILE A O 1
ATOM 1275 N N . PRO A 1 161 ? -7.020 5.195 -14.393 1.00 53.06 161 PRO A N 1
ATOM 1276 C CA . PRO A 1 161 ? -7.282 4.804 -15.770 1.00 53.06 161 PRO A CA 1
ATOM 1277 C C . PRO A 1 161 ? -6.276 5.504 -16.692 1.00 53.06 161 PRO A C 1
ATOM 1279 O O . PRO A 1 161 ? -6.536 6.590 -17.208 1.00 53.06 161 PRO A O 1
ATOM 1282 N N . VAL A 1 162 ? -5.111 4.894 -16.891 1.00 60.12 162 VAL A N 1
ATOM 1283 C CA . VAL A 1 162 ? -4.103 5.358 -17.855 1.00 60.12 162 VAL A CA 1
ATOM 1284 C C . VAL A 1 162 ? -4.117 4.503 -19.123 1.00 60.12 162 VAL A C 1
ATOM 1286 O O . VAL A 1 162 ? -4.495 3.328 -19.117 1.00 60.12 162 VAL A O 1
ATOM 1289 N N . THR A 1 163 ? -3.723 5.106 -20.244 1.00 64.31 163 THR A N 1
ATOM 1290 C CA . THR A 1 163 ? -3.613 4.436 -21.542 1.00 64.31 163 THR A CA 1
ATOM 1291 C C . THR A 1 163 ? -2.206 3.876 -21.709 1.00 64.31 163 THR A C 1
ATOM 1293 O O . THR A 1 163 ? -1.371 4.459 -22.394 1.00 64.31 163 THR A O 1
ATOM 1296 N N . TRP A 1 164 ? -1.946 2.734 -21.087 1.00 69.56 164 TRP A N 1
ATOM 1297 C CA . TRP A 1 164 ? -0.737 1.942 -21.304 1.00 69.56 164 TRP A CA 1
ATOM 1298 C C . TRP A 1 164 ? -1.070 0.545 -21.816 1.00 69.56 164 TRP A C 1
ATOM 1300 O O . TRP A 1 164 ? -2.207 0.073 -21.717 1.00 69.56 164 TRP A O 1
ATOM 1310 N N . PHE A 1 165 ? -0.069 -0.120 -22.385 1.00 71.69 165 PHE A N 1
ATOM 1311 C CA . PHE A 1 165 ? -0.184 -1.525 -22.739 1.00 71.69 165 PHE A CA 1
ATOM 1312 C C . PHE A 1 165 ? 0.220 -2.371 -21.543 1.00 71.69 165 PHE A C 1
ATOM 1314 O O . PHE A 1 165 ? 1.394 -2.464 -21.199 1.00 71.69 165 PHE A O 1
ATOM 1321 N N . ASP A 1 166 ? -0.771 -3.010 -20.934 1.00 76.00 166 ASP A N 1
ATOM 1322 C CA . ASP A 1 166 ? -0.500 -4.104 -20.022 1.00 76.00 166 ASP A CA 1
ATOM 1323 C C . ASP A 1 166 ? -0.107 -5.354 -20.813 1.00 76.00 166 ASP A C 1
ATOM 1325 O O . ASP A 1 166 ? -0.881 -5.884 -21.618 1.00 76.00 166 ASP A O 1
ATOM 1329 N N . HIS A 1 167 ? 1.119 -5.808 -20.577 1.00 77.94 167 HIS A N 1
ATOM 1330 C CA . HIS A 1 167 ? 1.673 -7.022 -21.166 1.00 77.94 167 HIS A CA 1
ATOM 1331 C C . HIS A 1 167 ? 1.430 -8.270 -20.298 1.00 77.94 167 HIS A C 1
ATOM 1333 O O . HIS A 1 167 ? 1.876 -9.361 -20.659 1.00 77.94 167 HIS A O 1
ATOM 1339 N N . GLY A 1 168 ? 0.674 -8.127 -19.207 1.00 74.69 168 GLY A N 1
ATOM 1340 C CA . GLY A 1 168 ? 0.352 -9.165 -18.242 1.00 74.69 168 GLY A CA 1
ATOM 1341 C C . GLY A 1 168 ? 1.383 -9.269 -17.119 1.00 74.69 168 GLY A C 1
ATOM 1342 O O . GLY A 1 168 ? 2.451 -8.656 -17.145 1.00 74.69 168 GLY A O 1
ATOM 1343 N N . SER A 1 169 ? 1.065 -10.088 -16.115 1.00 73.56 169 SER A N 1
ATOM 1344 C CA . SER A 1 169 ? 1.967 -10.338 -14.991 1.00 73.56 169 SER A CA 1
ATOM 1345 C C . SER A 1 169 ? 3.246 -11.043 -15.448 1.00 73.56 169 SER A C 1
ATOM 1347 O O . SER A 1 169 ? 3.202 -12.097 -16.085 1.00 73.56 169 SER A O 1
ATOM 1349 N N . VAL A 1 170 ? 4.392 -10.497 -15.051 1.00 70.25 170 VAL A N 1
ATOM 1350 C CA . VAL A 1 170 ? 5.717 -11.079 -15.282 1.00 70.25 170 VAL A CA 1
ATOM 1351 C C . VAL A 1 170 ? 6.329 -11.501 -13.950 1.00 70.25 170 VAL A C 1
ATOM 1353 O O . VAL A 1 170 ? 6.560 -10.692 -13.060 1.00 70.25 170 VAL A O 1
ATOM 1356 N N . GLY A 1 171 ? 6.592 -12.801 -13.802 1.00 72.88 171 GLY A N 1
ATOM 1357 C CA . GLY A 1 171 ? 7.171 -13.359 -12.581 1.00 72.88 171 GLY A CA 1
ATOM 1358 C C . GLY A 1 171 ? 6.121 -13.697 -11.526 1.00 72.88 171 GLY A C 1
ATOM 1359 O O . GLY A 1 171 ? 5.571 -14.797 -11.549 1.00 72.88 171 GLY A O 1
ATOM 1360 N N . TYR A 1 172 ? 5.885 -12.790 -10.578 1.00 75.06 172 TYR A N 1
ATOM 1361 C CA . TYR A 1 172 ? 5.043 -13.036 -9.406 1.00 75.06 172 TYR A CA 1
ATOM 1362 C C . TYR A 1 172 ? 3.802 -12.134 -9.388 1.00 75.06 172 TYR A C 1
ATOM 1364 O O . TYR A 1 172 ? 3.749 -11.111 -10.063 1.00 75.06 172 TYR A O 1
ATOM 1372 N N . GLN A 1 173 ? 2.793 -12.527 -8.607 1.00 76.00 173 GLN A N 1
ATOM 1373 C CA . GLN A 1 173 ? 1.604 -11.712 -8.358 1.00 76.00 173 GLN A CA 1
ATOM 1374 C C . GLN A 1 173 ? 1.675 -11.101 -6.965 1.00 76.00 173 GLN A C 1
ATOM 1376 O O . GLN A 1 173 ? 1.943 -11.796 -5.979 1.00 76.00 173 GLN A O 1
ATOM 1381 N N . GLY A 1 174 ? 1.464 -9.791 -6.923 1.00 79.62 174 GLY A N 1
ATOM 1382 C CA . GLY A 1 174 ? 1.486 -8.993 -5.715 1.00 79.62 174 GLY A CA 1
ATOM 1383 C C . GLY A 1 174 ? 0.103 -8.862 -5.072 1.00 79.62 174 GLY A C 1
ATOM 1384 O O . GLY A 1 174 ? -0.904 -8.765 -5.769 1.00 79.62 174 GLY A O 1
ATOM 1385 N N . ARG A 1 175 ? 0.042 -8.829 -3.737 1.00 84.81 175 ARG A N 1
ATOM 1386 C CA . ARG A 1 175 ? -1.137 -8.387 -2.975 1.00 84.81 175 ARG A CA 1
ATOM 1387 C C . ARG A 1 175 ? -0.718 -7.600 -1.737 1.00 84.81 175 ARG A C 1
ATOM 1389 O O . ARG A 1 175 ? -0.169 -8.187 -0.802 1.00 84.81 175 ARG A O 1
ATOM 1396 N N . SER A 1 176 ? -1.012 -6.309 -1.705 1.00 88.88 176 SER A N 1
ATOM 1397 C CA . SER A 1 176 ? -1.015 -5.462 -0.504 1.00 88.88 176 SER A CA 1
ATOM 1398 C C . SER A 1 176 ? -2.329 -5.631 0.250 1.00 88.88 176 SER A C 1
ATOM 1400 O O . SER A 1 176 ? -3.297 -6.097 -0.341 1.00 88.88 176 SER A O 1
ATOM 1402 N N . GLY A 1 177 ? -2.362 -5.440 1.567 1.00 93.38 177 GLY A N 1
ATOM 1403 C CA . GLY A 1 177 ? -3.531 -5.749 2.396 1.00 93.38 177 GLY A CA 1
ATOM 1404 C C . GLY A 1 177 ? -3.339 -5.511 3.877 1.00 93.38 177 GLY A C 1
ATOM 1405 O O . GLY A 1 177 ? -2.217 -5.370 4.357 1.00 93.38 177 GLY A O 1
ATOM 1406 N N . MET A 1 178 ? -4.432 -5.631 4.624 1.00 96.44 178 MET A N 1
ATOM 1407 C CA . MET A 1 178 ? -4.364 -5.796 6.074 1.00 96.44 178 MET A CA 1
ATOM 1408 C C . MET A 1 178 ? -4.072 -7.253 6.445 1.00 96.44 178 MET A C 1
ATOM 1410 O O . MET A 1 178 ? -4.539 -8.196 5.804 1.00 96.44 178 MET A O 1
ATOM 1414 N N . TYR A 1 179 ? -3.303 -7.434 7.509 1.00 97.56 179 TYR A N 1
ATOM 1415 C CA . TYR A 1 179 ? -2.908 -8.712 8.082 1.00 97.56 179 TYR A CA 1
ATOM 1416 C C . TYR A 1 179 ? -3.133 -8.699 9.591 1.00 97.56 179 TYR A C 1
ATOM 1418 O O . TYR A 1 179 ? -3.142 -7.649 10.236 1.00 97.56 179 TYR A O 1
ATOM 1426 N N . ILE A 1 180 ? -3.278 -9.895 10.144 1.00 97.25 180 ILE A N 1
ATOM 1427 C CA . ILE A 1 180 ? -3.347 -10.171 11.575 1.00 97.25 180 ILE A CA 1
ATOM 1428 C C . ILE A 1 180 ? -2.372 -11.300 11.934 1.00 97.25 180 ILE A C 1
ATOM 1430 O O . ILE A 1 180 ? -1.982 -12.084 11.060 1.00 97.25 180 ILE A O 1
ATOM 1434 N N . PRO A 1 181 ? -1.975 -11.449 13.207 1.00 97.00 181 PRO A N 1
ATOM 1435 C CA . PRO A 1 181 ? -1.254 -12.637 13.646 1.00 97.00 181 PRO A CA 1
ATOM 1436 C C . PRO A 1 181 ? -2.082 -13.910 13.395 1.00 97.00 181 PRO A C 1
ATOM 1438 O O . PRO A 1 181 ? -3.256 -13.965 13.759 1.00 97.00 181 PRO A O 1
ATOM 1441 N N . THR A 1 182 ? -1.486 -14.965 12.829 1.00 97.31 182 THR A N 1
ATOM 1442 C CA . THR A 1 182 ? -2.223 -16.214 12.532 1.00 97.31 182 THR A CA 1
ATOM 1443 C C . THR A 1 182 ? -2.795 -16.870 13.788 1.00 97.31 182 THR A C 1
ATOM 1445 O O . THR A 1 182 ? -3.894 -17.419 13.754 1.00 97.31 182 THR A O 1
ATOM 1448 N N . TRP A 1 183 ? -2.096 -16.770 14.924 1.00 96.25 183 TRP A N 1
ATOM 1449 C CA . TRP A 1 183 ? -2.602 -17.297 16.194 1.00 96.25 183 TRP A CA 1
ATOM 1450 C C . TRP A 1 183 ? -3.926 -16.634 16.603 1.00 96.25 183 TRP A C 1
ATOM 1452 O O . TRP A 1 183 ? -4.778 -17.289 17.197 1.00 96.25 183 TRP A O 1
ATOM 1462 N N . LEU A 1 184 ? -4.126 -15.354 16.258 1.00 95.69 184 LEU A N 1
ATOM 1463 C CA . LEU A 1 184 ? -5.349 -14.622 16.570 1.00 95.69 184 LEU A CA 1
ATOM 1464 C C . LEU A 1 184 ? -6.504 -15.135 15.709 1.00 95.69 184 LEU A C 1
ATOM 1466 O O . LEU A 1 184 ? -7.561 -15.449 16.254 1.00 95.69 184 LEU A O 1
ATOM 1470 N N . ALA A 1 185 ? -6.271 -15.318 14.404 1.00 95.44 185 ALA A N 1
ATOM 1471 C CA . ALA A 1 185 ? -7.235 -15.927 13.481 1.00 95.44 185 ALA A CA 1
ATOM 1472 C C . ALA A 1 185 ? -7.717 -17.305 13.967 1.00 95.44 185 ALA A C 1
ATOM 1474 O O . ALA A 1 185 ? -8.883 -17.655 13.819 1.00 95.44 185 ALA A O 1
ATOM 1475 N N . GLN A 1 186 ? -6.821 -18.066 14.598 1.00 95.62 186 GLN A N 1
ATOM 1476 C CA . GLN A 1 186 ? -7.081 -19.424 15.080 1.00 95.62 186 GLN A CA 1
ATOM 1477 C C . GLN A 1 186 ? -7.608 -19.488 16.522 1.00 95.62 186 GLN A C 1
ATOM 1479 O O . GLN A 1 186 ? -8.005 -20.561 16.972 1.00 95.62 186 GLN A O 1
ATOM 1484 N N . SER A 1 187 ? -7.610 -18.371 17.256 1.00 94.19 187 SER A N 1
ATOM 1485 C CA . SER A 1 187 ? -7.925 -18.360 18.692 1.00 94.19 187 SER A CA 1
ATOM 1486 C C . SER A 1 187 ? -9.406 -18.604 19.001 1.00 94.19 187 SER A C 1
ATOM 1488 O O . SER A 1 187 ? -9.730 -19.310 19.954 1.00 94.19 187 SER A O 1
ATOM 1490 N N . ASP A 1 188 ? -10.304 -18.034 18.196 1.00 92.44 188 ASP A N 1
ATOM 1491 C CA . ASP A 1 188 ? -11.752 -18.215 18.294 1.00 92.44 188 ASP A CA 1
ATOM 1492 C C . ASP A 1 188 ? -12.364 -18.086 16.893 1.00 92.44 188 ASP A C 1
ATOM 1494 O O . ASP A 1 188 ? -12.627 -16.986 16.400 1.00 92.44 188 ASP A O 1
ATOM 1498 N N . VAL A 1 189 ? -12.605 -19.229 16.247 1.00 89.94 189 VAL A N 1
ATOM 1499 C CA . VAL A 1 189 ? -13.170 -19.294 14.887 1.00 89.94 189 VAL A CA 1
ATOM 1500 C C . VAL A 1 189 ? -14.559 -18.657 14.781 1.00 89.94 189 VAL A C 1
ATOM 1502 O O . VAL A 1 189 ? -14.978 -18.288 13.688 1.00 89.94 189 VAL A O 1
ATOM 1505 N N . THR A 1 190 ? -15.276 -18.482 15.899 1.00 92.88 190 THR A N 1
ATOM 1506 C CA . THR A 1 190 ? -16.593 -17.824 15.904 1.00 92.88 190 THR A CA 1
ATOM 1507 C C . THR A 1 190 ? -16.498 -16.308 15.739 1.00 92.88 190 THR A C 1
ATOM 1509 O O . THR A 1 190 ? -17.488 -15.663 15.393 1.00 92.88 190 THR A O 1
ATOM 1512 N N . LEU A 1 191 ? -15.315 -15.731 15.972 1.00 93.75 191 LEU A N 1
ATOM 1513 C CA . LEU A 1 191 ? -15.058 -14.301 15.816 1.00 93.75 191 LEU A CA 1
ATOM 1514 C C . LEU A 1 191 ? -14.537 -13.932 14.427 1.00 93.75 191 LEU A C 1
ATOM 1516 O O . LEU A 1 191 ? -14.628 -12.759 14.073 1.00 93.75 191 LEU A O 1
ATOM 1520 N N . ALA A 1 192 ? -14.042 -14.910 13.656 1.00 94.12 192 ALA A N 1
ATOM 1521 C CA . ALA A 1 192 ? -13.566 -14.744 12.281 1.00 94.12 192 ALA A CA 1
ATOM 1522 C C . ALA A 1 192 ? -12.646 -13.517 12.110 1.00 94.12 192 ALA A C 1
ATOM 1524 O O . ALA A 1 192 ? -12.923 -12.622 11.314 1.00 94.12 192 ALA A O 1
ATOM 1525 N N . PHE A 1 193 ? -11.565 -13.443 12.900 1.00 95.31 193 PHE A N 1
ATOM 1526 C CA . PHE A 1 193 ? -10.644 -12.294 12.894 1.00 95.31 193 PHE A CA 1
ATOM 1527 C C . PHE A 1 193 ? -9.978 -12.038 11.534 1.00 95.31 193 PHE A C 1
ATOM 1529 O O . PHE A 1 193 ? -9.487 -10.943 11.287 1.00 95.31 193 PHE A O 1
ATOM 1536 N N . ASP A 1 194 ? -9.950 -13.030 10.652 1.00 95.19 194 ASP A N 1
ATOM 1537 C CA . ASP A 1 194 ? -9.460 -12.956 9.278 1.00 95.19 194 ASP A CA 1
ATOM 1538 C C . ASP A 1 194 ? -10.529 -12.492 8.273 1.00 95.19 194 ASP A C 1
ATOM 1540 O O . ASP A 1 194 ? -10.265 -12.449 7.073 1.00 95.19 194 ASP A O 1
ATOM 1544 N N . PHE A 1 195 ? -11.711 -12.072 8.735 1.00 96.69 195 PHE A N 1
ATOM 1545 C CA . PHE A 1 195 ? -12.772 -11.515 7.903 1.00 96.69 195 PHE A CA 1
ATOM 1546 C C . PHE A 1 195 ? -13.256 -10.158 8.418 1.00 96.69 195 PHE A C 1
ATOM 1548 O O . PHE A 1 195 ? -13.609 -10.006 9.585 1.00 96.69 195 PHE A O 1
ATOM 1555 N N . TRP A 1 196 ? -13.353 -9.167 7.529 1.00 95.69 196 TRP A N 1
ATOM 1556 C CA . TRP A 1 196 ? -13.616 -7.763 7.878 1.00 95.69 196 TRP A CA 1
ATOM 1557 C C . TRP A 1 196 ? -14.815 -7.527 8.811 1.00 95.69 196 TRP A C 1
ATOM 1559 O O . TRP A 1 196 ? -14.824 -6.573 9.587 1.00 95.69 196 TRP A O 1
ATOM 1569 N N . ARG A 1 197 ? -15.842 -8.385 8.784 1.00 95.69 197 ARG A N 1
ATOM 1570 C CA . ARG A 1 197 ? -17.015 -8.222 9.657 1.00 95.69 197 ARG A CA 1
ATOM 1571 C C . ARG A 1 197 ? -16.685 -8.319 11.147 1.00 95.69 197 ARG A C 1
ATOM 1573 O O . ARG A 1 197 ? -17.497 -7.870 11.954 1.00 95.69 197 ARG A O 1
ATOM 1580 N N . PHE A 1 198 ? -15.514 -8.829 11.541 1.00 96.00 198 PHE A N 1
ATOM 1581 C CA . PHE A 1 198 ? -15.124 -8.834 12.952 1.00 96.00 198 PHE A CA 1
ATOM 1582 C C . PHE A 1 198 ? -15.066 -7.413 13.543 1.00 96.00 198 PHE A C 1
ATOM 1584 O O . PHE A 1 198 ? -15.348 -7.245 14.728 1.00 96.00 198 PHE A O 1
ATOM 1591 N N . PHE A 1 199 ? -14.806 -6.375 12.735 1.00 96.69 199 PHE A N 1
ATOM 1592 C CA . PHE A 1 199 ? -14.846 -4.973 13.179 1.00 96.69 199 PHE A CA 1
ATOM 1593 C C . PHE A 1 199 ? -16.224 -4.518 13.673 1.00 96.69 199 PHE A C 1
ATOM 1595 O O . PHE A 1 199 ? -16.344 -3.460 14.280 1.00 96.69 199 PHE A O 1
ATOM 1602 N N . GLN A 1 200 ? -17.279 -5.285 13.404 1.00 95.25 200 GLN A N 1
ATOM 1603 C CA . GLN A 1 200 ? -18.639 -5.004 13.860 1.00 95.25 200 GLN A CA 1
ATOM 1604 C C . GLN A 1 200 ? -19.026 -5.859 15.075 1.00 95.25 200 GLN A C 1
ATOM 1606 O O . GLN A 1 200 ? -20.110 -5.688 15.627 1.00 95.25 200 GLN A O 1
ATOM 1611 N N . ASN A 1 201 ? -18.154 -6.773 15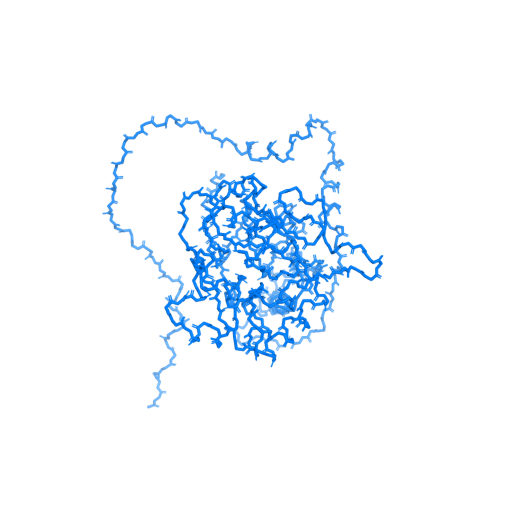.514 1.00 95.81 201 ASN A N 1
ATOM 1612 C CA . ASN A 1 201 ? -18.397 -7.660 16.642 1.00 95.81 201 ASN A CA 1
ATOM 1613 C C . ASN A 1 201 ? -17.735 -7.102 17.919 1.00 95.81 201 ASN A C 1
ATOM 1615 O O . ASN A 1 201 ? -16.505 -7.121 18.029 1.00 95.81 201 ASN A O 1
ATOM 1619 N N . PRO A 1 202 ? -18.512 -6.677 18.936 1.00 94.94 202 PRO A N 1
ATOM 1620 C CA . PRO A 1 202 ? -17.954 -6.127 20.170 1.00 94.94 202 PRO A CA 1
ATOM 1621 C C . PRO A 1 202 ? -17.019 -7.086 20.914 1.00 94.94 202 PRO A C 1
ATOM 1623 O O . PRO A 1 202 ? -16.055 -6.628 21.526 1.00 94.94 202 PRO A O 1
ATOM 1626 N N . LYS A 1 203 ? -17.264 -8.406 20.857 1.00 94.81 203 LYS A N 1
ATOM 1627 C CA . LYS A 1 203 ? -16.396 -9.418 21.482 1.00 94.81 203 LYS A CA 1
ATOM 1628 C C . LYS A 1 203 ? -15.042 -9.480 20.773 1.00 94.81 203 LYS A C 1
ATOM 1630 O O . LYS A 1 203 ? -14.022 -9.507 21.453 1.00 94.81 203 LYS A O 1
ATOM 1635 N N . ALA A 1 204 ? -15.033 -9.432 19.439 1.00 94.56 204 ALA A N 1
ATOM 1636 C CA . ALA A 1 204 ? -13.799 -9.401 18.655 1.00 94.56 204 ALA A CA 1
ATOM 1637 C C . ALA A 1 204 ? -13.008 -8.110 18.903 1.00 94.56 204 ALA A C 1
ATOM 1639 O O . ALA A 1 204 ? -11.822 -8.171 19.204 1.00 94.56 204 ALA A O 1
ATOM 1640 N N . ILE A 1 205 ? -13.672 -6.951 18.877 1.00 94.31 205 ILE A N 1
ATOM 1641 C CA . ILE A 1 205 ? -13.051 -5.655 19.197 1.00 94.31 205 ILE A CA 1
ATOM 1642 C C . ILE A 1 205 ? -12.441 -5.675 20.606 1.00 94.31 205 ILE A C 1
ATOM 1644 O O . ILE A 1 205 ? -11.332 -5.188 20.818 1.00 94.31 205 ILE A O 1
ATOM 1648 N N . ASN A 1 206 ? -13.135 -6.276 21.579 1.00 92.62 206 ASN A N 1
ATOM 1649 C CA . ASN A 1 206 ? -12.668 -6.360 22.960 1.00 92.62 206 ASN A CA 1
ATOM 1650 C C . ASN A 1 206 ? -11.333 -7.102 23.112 1.00 92.62 206 ASN A C 1
ATOM 1652 O O . ASN A 1 206 ? -10.554 -6.736 23.991 1.00 92.62 206 ASN A O 1
ATOM 1656 N N . THR A 1 207 ? -11.042 -8.083 22.251 1.00 92.12 207 THR A N 1
ATOM 1657 C CA . THR A 1 207 ? -9.771 -8.832 22.250 1.00 92.12 207 THR A CA 1
ATOM 1658 C C . THR A 1 207 ? -8.558 -7.929 22.092 1.00 92.12 207 THR A C 1
ATOM 1660 O O . THR A 1 207 ? -7.477 -8.247 22.576 1.00 92.12 207 THR A O 1
ATOM 1663 N N . PHE A 1 208 ? -8.732 -6.778 21.461 1.00 90.75 208 PHE A N 1
ATOM 1664 C CA . PHE A 1 208 ? -7.627 -5.899 21.165 1.00 90.75 208 PHE A CA 1
ATOM 1665 C C . PHE A 1 208 ? -7.501 -4.686 22.115 1.00 90.75 208 PHE A C 1
ATOM 1667 O O . PHE A 1 208 ? -6.558 -3.911 21.998 1.00 90.75 208 PHE A O 1
ATOM 1674 N N . LYS A 1 209 ? -8.396 -4.510 23.100 1.00 79.75 209 LYS A N 1
ATOM 1675 C CA . LYS A 1 209 ? -8.494 -3.312 23.976 1.00 79.75 209 LYS A CA 1
ATOM 1676 C C . LYS A 1 209 ? -7.321 -3.059 24.954 1.00 79.75 209 LYS A C 1
ATOM 1678 O O . LYS A 1 209 ? -7.498 -2.432 25.998 1.00 79.75 209 LYS A O 1
ATOM 1683 N N . THR A 1 210 ? -6.104 -3.497 24.660 1.00 66.62 210 THR A N 1
ATOM 1684 C CA . THR A 1 210 ? -4.913 -3.184 25.466 1.00 66.62 210 THR A CA 1
ATOM 1685 C C . THR A 1 210 ? -4.309 -1.832 25.058 1.00 66.62 210 THR A C 1
ATOM 1687 O O . THR A 1 210 ? -4.143 -1.578 23.872 1.00 66.62 210 THR A O 1
ATOM 1690 N N . LYS A 1 211 ? -3.932 -0.958 26.010 1.00 50.84 211 LYS A N 1
ATOM 1691 C CA . LYS A 1 211 ? -3.351 0.383 25.724 1.00 50.84 211 LYS A CA 1
ATOM 1692 C C . LYS A 1 211 ? -2.109 0.359 24.818 1.00 50.84 211 LYS A C 1
ATOM 1694 O O . LYS A 1 211 ? -1.856 1.326 24.112 1.00 50.84 211 LYS A O 1
ATOM 1699 N N . SER A 1 212 ? -1.361 -0.742 24.804 1.00 54.31 212 SER A N 1
ATOM 1700 C CA . SER A 1 212 ? -0.222 -0.991 23.909 1.00 54.31 212 SER A CA 1
ATOM 1701 C C . SER A 1 212 ? -0.598 -1.117 22.423 1.00 54.31 212 SER A C 1
ATOM 1703 O O . SER A 1 212 ? 0.285 -1.284 21.588 1.00 54.31 212 SER A O 1
ATOM 1705 N N . TRP A 1 213 ? -1.888 -1.047 22.081 1.00 66.38 213 TRP A N 1
ATOM 1706 C CA . TRP A 1 213 ? -2.400 -1.359 20.750 1.00 66.38 213 TRP A CA 1
ATOM 1707 C C . TRP A 1 213 ? -2.637 -0.150 19.821 1.00 66.38 213 TRP A C 1
ATOM 1709 O O . TRP A 1 213 ? -2.874 -0.325 18.627 1.00 66.38 213 TRP A O 1
ATOM 1719 N N . LYS A 1 214 ? -2.524 1.084 20.328 1.00 81.75 214 LYS A N 1
ATOM 1720 C CA . LYS A 1 214 ? -2.657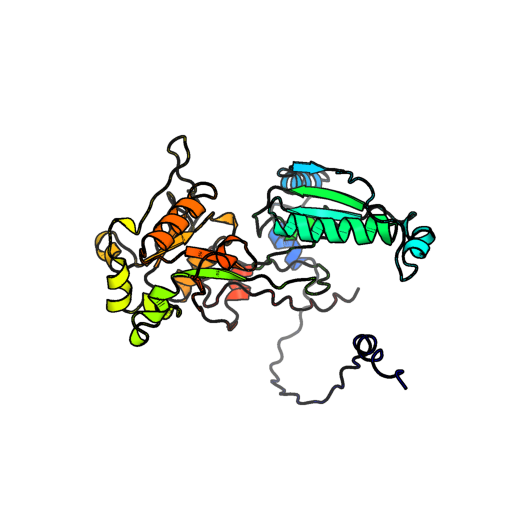 2.317 19.523 1.00 81.75 214 LYS A CA 1
ATOM 1721 C C . LYS A 1 214 ? -1.349 3.122 19.514 1.00 81.75 214 LYS A C 1
ATOM 1723 O O . LYS A 1 214 ? -1.304 4.211 20.086 1.00 81.75 214 LYS A O 1
ATOM 1728 N N . PRO A 1 215 ? -0.247 2.568 18.971 1.00 88.31 215 PRO A N 1
ATOM 1729 C CA . PRO A 1 215 ? 1.035 3.259 18.948 1.00 88.31 215 PRO A CA 1
ATOM 1730 C C . PRO A 1 215 ? 0.934 4.506 18.071 1.00 88.31 215 PRO A C 1
ATOM 1732 O O . PRO A 1 215 ? 0.570 4.394 16.910 1.00 88.31 215 PRO A O 1
ATOM 1735 N N . ILE A 1 216 ? 1.300 5.671 18.605 1.00 89.75 216 ILE A N 1
ATOM 1736 C CA . ILE A 1 216 ? 1.509 6.887 17.812 1.00 89.75 216 ILE A CA 1
ATOM 1737 C C . ILE A 1 216 ? 3.010 7.116 17.699 1.00 89.75 216 ILE A C 1
ATOM 1739 O O . ILE A 1 216 ? 3.733 7.049 18.695 1.00 89.75 216 ILE A O 1
ATOM 1743 N N . VAL A 1 217 ? 3.471 7.391 16.486 1.00 92.31 217 VAL A N 1
ATOM 1744 C CA . VAL A 1 217 ? 4.875 7.649 16.180 1.00 92.31 217 VAL A CA 1
ATOM 1745 C C . VAL A 1 217 ? 4.972 8.993 15.478 1.00 92.31 217 VAL A C 1
ATOM 1747 O O . VAL A 1 217 ? 4.143 9.297 14.630 1.00 92.31 217 VAL A O 1
ATOM 1750 N N . ASN A 1 218 ? 5.990 9.776 15.823 1.00 94.00 218 ASN A N 1
ATOM 1751 C CA . ASN A 1 218 ? 6.311 11.041 15.170 1.00 94.00 218 ASN A CA 1
ATOM 1752 C C . ASN A 1 218 ? 7.675 10.948 14.480 1.00 94.00 218 ASN A C 1
ATOM 1754 O O . ASN A 1 218 ? 8.479 10.055 14.765 1.00 94.00 218 ASN A O 1
ATOM 1758 N N . ASN A 1 219 ? 7.940 11.902 13.595 1.00 91.31 219 ASN A N 1
ATOM 1759 C CA . ASN A 1 219 ? 9.267 12.149 13.054 1.00 91.31 219 ASN A CA 1
ATOM 1760 C C . ASN A 1 219 ? 10.258 12.520 14.176 1.00 91.31 219 ASN A C 1
ATOM 1762 O O . ASN A 1 219 ? 9.841 12.930 15.265 1.00 91.31 219 ASN A O 1
ATOM 1766 N N . PRO A 1 220 ? 11.581 12.424 13.929 1.00 92.38 220 PRO A N 1
ATOM 1767 C CA . PRO A 1 220 ? 12.599 12.795 14.916 1.00 92.38 220 PRO A CA 1
ATOM 1768 C C . PRO A 1 220 ? 12.496 14.240 15.429 1.00 92.38 220 PRO A C 1
ATOM 1770 O O . PRO A 1 220 ? 12.918 14.521 16.546 1.00 92.38 220 PRO A O 1
ATOM 1773 N N . ASP A 1 221 ? 11.930 15.146 14.630 1.00 93.75 221 ASP A N 1
ATOM 1774 C CA . ASP A 1 221 ? 11.681 16.550 14.983 1.00 93.75 221 ASP A CA 1
ATOM 1775 C C . ASP A 1 221 ? 10.373 16.768 15.775 1.00 93.75 221 ASP A C 1
ATOM 1777 O O . ASP A 1 221 ? 10.028 17.898 16.116 1.00 93.75 221 ASP A O 1
ATOM 1781 N N . GLY A 1 222 ? 9.642 15.692 16.081 1.00 94.06 222 GLY A N 1
ATOM 1782 C CA . GLY A 1 222 ? 8.378 15.714 16.811 1.00 94.06 222 GLY A CA 1
ATOM 1783 C C . GLY A 1 222 ? 7.143 15.978 15.947 1.00 94.06 222 GLY A C 1
ATOM 1784 O O . GLY A 1 222 ? 6.031 15.900 16.471 1.00 94.06 222 GLY A O 1
ATOM 1785 N N . THR A 1 223 ? 7.299 16.247 14.648 1.00 95.50 223 THR A N 1
ATOM 1786 C CA . THR A 1 223 ? 6.169 16.426 13.725 1.00 95.50 223 THR A CA 1
ATOM 1787 C C . THR A 1 223 ? 5.473 15.092 13.426 1.00 95.50 223 THR A C 1
ATOM 1789 O O . THR A 1 223 ? 6.101 14.033 13.522 1.00 95.50 223 THR A O 1
ATOM 1792 N N . PRO A 1 224 ? 4.174 15.087 13.077 1.00 95.62 224 PRO A N 1
ATOM 1793 C CA . PRO A 1 224 ? 3.512 13.854 12.668 1.00 95.62 224 PRO A CA 1
ATOM 1794 C C . PRO A 1 224 ? 4.108 13.315 11.356 1.00 95.62 224 PRO A C 1
ATOM 1796 O O . PRO A 1 224 ? 4.423 14.088 10.454 1.00 95.62 224 PRO A O 1
ATOM 1799 N N . ILE A 1 225 ? 4.200 11.986 11.237 1.00 92.00 225 ILE A N 1
ATOM 1800 C CA . ILE A 1 225 ? 4.501 11.243 9.999 1.00 92.00 225 ILE A CA 1
ATOM 1801 C C . ILE A 1 225 ? 3.627 11.738 8.846 1.00 92.00 225 ILE A C 1
ATOM 1803 O O . ILE A 1 225 ? 4.111 11.926 7.735 1.00 92.00 225 ILE A O 1
ATOM 1807 N N . CYS A 1 226 ? 2.341 11.972 9.112 1.00 92.94 226 CYS A N 1
ATOM 1808 C CA . CYS A 1 226 ? 1.435 12.555 8.136 1.00 92.94 226 CYS A CA 1
ATOM 1809 C C . CYS A 1 226 ? 0.403 13.477 8.783 1.00 92.94 226 CYS A C 1
ATOM 1811 O O . CYS A 1 226 ? -0.064 13.265 9.904 1.00 92.94 226 CYS A O 1
ATOM 1813 N N . THR A 1 227 ? 0.028 14.525 8.058 1.00 95.06 227 THR A N 1
ATOM 1814 C CA . THR A 1 227 ? -1.047 15.438 8.445 1.00 95.06 227 THR A CA 1
ATOM 1815 C C . THR A 1 227 ? -1.534 16.226 7.229 1.00 95.06 227 THR A C 1
ATOM 1817 O O . THR A 1 227 ? -0.853 16.270 6.207 1.00 95.06 227 THR A O 1
ATOM 1820 N N . GLY A 1 228 ? -2.709 16.853 7.319 1.00 92.19 228 GLY A N 1
ATOM 1821 C CA . GLY A 1 228 ? -3.225 17.728 6.262 1.00 92.19 228 GLY A CA 1
ATOM 1822 C C . GLY A 1 228 ? -3.795 17.012 5.031 1.00 92.19 228 GLY A C 1
ATOM 1823 O O . GLY A 1 228 ? -4.174 17.681 4.073 1.00 92.19 228 GLY A O 1
ATOM 1824 N N . ILE A 1 229 ? -3.929 15.680 5.048 1.00 91.88 229 ILE A N 1
ATOM 1825 C CA . ILE A 1 229 ? -4.572 14.936 3.959 1.00 91.88 229 ILE A CA 1
ATOM 1826 C C . ILE A 1 229 ? -6.091 15.004 4.160 1.00 91.88 229 ILE A C 1
ATOM 1828 O O . ILE A 1 229 ? -6.639 14.433 5.107 1.00 91.88 229 ILE A O 1
ATOM 1832 N N . LEU A 1 230 ? -6.789 15.729 3.281 1.00 92.19 230 LEU A N 1
ATOM 1833 C CA . LEU A 1 230 ? -8.245 15.901 3.348 1.00 92.19 230 LEU A CA 1
ATOM 1834 C C . LEU A 1 230 ? -8.955 14.540 3.354 1.00 92.19 230 LEU A C 1
ATOM 1836 O O . LEU A 1 230 ? -8.748 13.759 2.432 1.00 92.19 230 LEU A O 1
ATOM 1840 N N . LYS A 1 231 ? -9.790 14.270 4.371 1.00 91.38 231 LYS A N 1
ATOM 1841 C CA . LYS A 1 231 ? -10.475 12.973 4.588 1.00 91.38 231 LYS A CA 1
ATOM 1842 C C . LYS A 1 231 ? -9.543 11.743 4.637 1.00 91.38 231 LYS A C 1
ATOM 1844 O O . LYS A 1 231 ? -10.011 10.611 4.524 1.00 91.38 231 LYS A O 1
ATOM 1849 N N . GLY A 1 232 ? -8.246 11.970 4.819 1.00 93.50 232 GLY A N 1
ATOM 1850 C CA . GLY A 1 232 ? -7.228 10.950 5.039 1.00 93.50 232 GLY A CA 1
ATOM 1851 C C . GLY A 1 232 ? -6.520 11.199 6.365 1.00 93.50 232 GLY A C 1
ATOM 1852 O O . GLY A 1 232 ? -7.159 11.510 7.372 1.00 93.50 232 GLY A O 1
ATOM 1853 N N . CYS A 1 233 ? -5.194 11.104 6.354 1.00 95.25 233 CYS A N 1
ATOM 1854 C CA . CYS A 1 233 ? -4.375 11.318 7.540 1.00 95.25 233 CYS A CA 1
ATOM 1855 C C . CYS A 1 233 ? -4.445 12.745 8.121 1.00 95.25 233 CYS A C 1
ATOM 1857 O O . CYS A 1 233 ? -4.119 13.740 7.463 1.00 95.25 233 CYS A O 1
ATOM 1859 N N . GLN A 1 234 ? -4.778 12.814 9.410 1.00 95.88 234 GLN A N 1
ATOM 1860 C CA . GLN A 1 234 ? -4.710 13.985 10.279 1.00 95.88 234 GLN A CA 1
ATOM 1861 C C . GLN A 1 234 ? -3.934 13.611 11.548 1.00 95.88 234 GLN A C 1
ATOM 1863 O O . GLN A 1 234 ? -4.371 12.760 12.326 1.00 95.88 234 GLN A O 1
ATOM 1868 N N . ASN A 1 235 ? -2.770 14.235 11.756 1.00 95.81 235 ASN A N 1
ATOM 1869 C CA . ASN A 1 235 ? -1.892 13.972 12.903 1.00 95.81 235 ASN A CA 1
ATOM 1870 C C . ASN A 1 235 ? -1.640 12.464 13.149 1.00 95.81 235 ASN A C 1
ATOM 1872 O O . ASN A 1 235 ? -1.990 11.929 14.199 1.00 95.81 235 ASN A O 1
ATOM 1876 N N . ASN A 1 236 ? -1.082 11.774 12.149 1.00 96.12 236 ASN A N 1
ATOM 1877 C CA . ASN A 1 236 ? -0.819 10.324 12.112 1.00 96.12 236 ASN A CA 1
ATOM 1878 C C . ASN A 1 236 ? -2.034 9.407 12.125 1.00 96.12 236 ASN A C 1
ATOM 1880 O O . ASN A 1 236 ? -1.850 8.192 12.145 1.00 96.12 236 ASN A O 1
ATOM 1884 N N . THR A 1 237 ? -3.255 9.934 12.133 1.00 96.88 237 THR A N 1
ATOM 1885 C CA . THR A 1 237 ? -4.447 9.109 12.331 1.00 96.88 237 THR A CA 1
ATOM 1886 C C . THR A 1 237 ? -5.543 9.416 11.335 1.00 96.88 237 THR A C 1
ATOM 1888 O O . THR A 1 237 ? -5.628 10.511 10.784 1.00 96.88 237 THR A O 1
ATOM 1891 N N . TYR A 1 238 ? -6.390 8.425 11.094 1.00 97.69 238 TYR A N 1
ATOM 1892 C CA . TYR A 1 238 ? -7.663 8.608 10.418 1.00 97.69 238 TYR A CA 1
ATOM 1893 C C . TYR A 1 238 ? -8.768 8.023 11.291 1.00 97.69 238 TYR A C 1
ATOM 1895 O O . TYR A 1 238 ? -8.646 6.911 11.815 1.00 97.69 238 TYR A O 1
ATOM 1903 N N . HIS A 1 239 ? -9.849 8.788 11.409 1.00 97.38 239 HIS A N 1
ATOM 1904 C CA . HIS A 1 239 ? -11.050 8.436 12.147 1.00 97.38 239 HIS A CA 1
ATOM 1905 C C . HIS A 1 239 ? -12.258 8.562 11.207 1.00 97.38 239 HIS A C 1
ATOM 1907 O O . HIS A 1 239 ? -12.402 9.606 10.560 1.00 97.38 239 HIS A O 1
ATOM 1913 N N . PRO A 1 240 ? -13.130 7.544 11.120 1.00 97.19 240 PRO A N 1
ATOM 1914 C CA . PRO A 1 240 ? -14.366 7.655 10.355 1.00 97.19 240 PRO A CA 1
ATOM 1915 C C . PRO A 1 240 ? -15.350 8.613 11.035 1.00 97.19 240 PRO A C 1
ATOM 1917 O O . PRO A 1 240 ? -15.241 8.908 12.224 1.00 97.19 240 PRO A O 1
ATOM 1920 N N . ALA A 1 241 ? -16.359 9.075 10.294 1.00 96.88 241 ALA A N 1
ATOM 1921 C CA . ALA A 1 241 ? -17.273 10.127 10.757 1.00 96.88 241 ALA A CA 1
ATOM 1922 C C . ALA A 1 241 ? -18.105 9.764 12.007 1.00 96.88 241 ALA A C 1
ATOM 1924 O O . ALA A 1 241 ? -18.615 10.657 12.679 1.00 96.88 241 ALA A O 1
ATOM 1925 N N . TRP A 1 242 ? -18.262 8.472 12.308 1.00 97.00 242 TRP A N 1
ATOM 1926 C CA . TRP A 1 242 ? -18.983 7.976 13.488 1.00 97.00 242 TRP A CA 1
ATOM 1927 C C . TRP A 1 242 ? -18.069 7.649 14.679 1.00 97.00 242 TRP A C 1
ATOM 1929 O O . TRP A 1 242 ? -18.548 7.139 15.691 1.00 97.00 242 TRP A O 1
ATOM 1939 N N . TRP A 1 243 ? -16.765 7.913 14.574 1.00 97.31 243 TRP A N 1
ATOM 1940 C CA . TRP A 1 243 ? -15.844 7.828 15.704 1.00 97.31 243 TRP A CA 1
ATOM 1941 C C . TRP A 1 243 ? -15.933 9.088 16.571 1.00 97.31 243 TRP A C 1
ATOM 1943 O O . TRP A 1 243 ? -16.008 10.207 16.063 1.00 97.31 243 TRP A O 1
ATOM 1953 N N . THR A 1 244 ? -15.864 8.903 17.888 1.00 97.12 244 THR A N 1
ATOM 1954 C CA . THR A 1 244 ? -15.681 9.979 18.871 1.00 97.12 244 THR A CA 1
ATOM 1955 C C . THR A 1 244 ? -14.698 9.535 19.958 1.00 97.12 244 THR A C 1
ATOM 1957 O O . THR A 1 244 ? -14.544 8.328 20.177 1.00 97.12 244 THR A O 1
ATOM 1960 N N . PRO A 1 245 ? -14.076 10.464 20.707 1.00 94.69 245 PRO A N 1
ATOM 1961 C CA . PRO A 1 245 ? -13.216 10.109 21.837 1.00 94.69 245 PRO A CA 1
ATOM 1962 C C . PRO A 1 245 ? -13.890 9.189 22.871 1.00 94.69 245 PRO A C 1
ATOM 1964 O O . PRO A 1 245 ? -13.245 8.308 23.430 1.00 94.69 245 PRO A O 1
ATOM 1967 N N . GLU A 1 246 ? -15.197 9.340 23.097 1.00 96.00 246 GLU A N 1
ATOM 1968 C CA . GLU A 1 246 ? -15.982 8.542 24.052 1.00 96.00 246 GLU A CA 1
ATOM 1969 C C . GLU A 1 246 ? -16.295 7.130 23.543 1.00 96.00 246 GLU A C 1
ATOM 1971 O O . GLU A 1 246 ? -16.683 6.254 24.320 1.00 96.00 246 GLU A O 1
ATOM 1976 N N . THR A 1 247 ? -16.173 6.909 22.234 1.00 94.00 247 THR A N 1
ATOM 1977 C CA . THR A 1 247 ? -16.462 5.631 21.576 1.00 94.00 247 THR A CA 1
ATOM 1978 C C . THR A 1 247 ? -15.207 4.925 21.080 1.00 94.00 247 THR A C 1
ATOM 1980 O O . THR A 1 247 ? -15.313 3.822 20.552 1.00 94.00 247 THR A O 1
ATOM 1983 N N . ASP A 1 248 ? -14.022 5.493 21.304 1.00 92.69 248 ASP A N 1
ATOM 1984 C CA . ASP A 1 248 ? -12.738 5.010 20.793 1.00 92.69 248 ASP A CA 1
ATOM 1985 C C . ASP A 1 248 ? -12.425 3.545 21.164 1.00 92.69 248 ASP A C 1
ATOM 1987 O O . ASP A 1 248 ? -11.821 2.802 20.385 1.00 92.69 248 ASP A O 1
ATOM 1991 N N . GLN A 1 249 ? -12.899 3.073 22.321 1.00 91.62 249 GLN A N 1
ATOM 1992 C CA . GLN A 1 249 ? -12.788 1.671 22.743 1.00 91.62 249 GLN A CA 1
ATOM 1993 C C . GLN A 1 249 ? -13.550 0.687 21.844 1.00 91.62 249 GLN A C 1
ATOM 1995 O O . GLN A 1 249 ? -13.298 -0.514 21.905 1.00 91.62 249 GLN A O 1
ATOM 2000 N N . ASN A 1 250 ? -14.502 1.165 21.046 1.00 94.31 250 ASN A N 1
ATOM 2001 C CA . ASN A 1 250 ? -15.281 0.345 20.124 1.00 94.31 250 ASN A CA 1
ATOM 2002 C C . ASN A 1 250 ? -14.599 0.195 18.761 1.00 94.31 250 ASN A C 1
ATOM 2004 O O . ASN A 1 250 ? -15.152 -0.483 17.901 1.00 94.31 250 ASN A O 1
ATOM 2008 N N . PHE A 1 251 ? -13.425 0.801 18.570 1.00 95.31 251 PHE A N 1
ATOM 2009 C CA . PHE A 1 251 ? -12.707 0.796 17.307 1.00 95.31 251 PHE A CA 1
ATOM 2010 C C . PHE A 1 251 ? -11.413 0.004 17.385 1.00 95.31 251 PHE A C 1
ATOM 2012 O O . PHE A 1 251 ? -10.678 0.045 18.375 1.00 95.31 251 PHE A O 1
ATOM 2019 N N . VAL A 1 252 ? -11.120 -0.669 16.279 1.00 95.62 252 VAL A N 1
ATOM 2020 C CA . VAL A 1 252 ? -9.844 -1.322 16.037 1.00 95.62 252 VAL A CA 1
ATOM 2021 C C . VAL A 1 252 ? -8.900 -0.396 15.288 1.00 95.62 252 VAL A C 1
ATOM 2023 O O . VAL A 1 252 ? -9.232 0.084 14.212 1.00 95.62 252 VAL A O 1
ATOM 2026 N N . THR A 1 253 ? -7.695 -0.190 15.807 1.00 95.75 253 THR A N 1
ATOM 2027 C CA . THR A 1 253 ? -6.683 0.590 15.089 1.00 95.75 253 THR A CA 1
ATOM 2028 C C . THR A 1 253 ? -5.886 -0.305 14.147 1.00 95.75 253 THR A C 1
ATOM 2030 O O . THR A 1 253 ? -5.178 -1.212 14.583 1.00 95.75 253 THR A O 1
ATOM 2033 N N . MET A 1 254 ? -6.004 -0.037 12.848 1.00 96.81 254 MET A N 1
ATOM 2034 C CA . MET A 1 254 ? -5.166 -0.607 11.801 1.00 96.81 254 MET A CA 1
ATOM 2035 C C . MET A 1 254 ? -3.851 0.165 11.728 1.00 96.81 254 MET A C 1
ATOM 2037 O O . MET A 1 254 ? -3.840 1.393 11.639 1.00 96.81 254 MET A O 1
ATOM 2041 N N . TRP A 1 255 ? -2.730 -0.542 11.764 1.00 97.19 255 TRP A N 1
ATOM 2042 C CA . TRP A 1 255 ? -1.407 0.065 11.664 1.00 97.19 255 TRP A CA 1
ATOM 2043 C C . TRP A 1 255 ? -0.964 0.101 10.209 1.00 97.19 255 TRP A C 1
ATOM 2045 O O . TRP A 1 255 ? -0.932 -0.931 9.543 1.00 97.19 255 TRP A O 1
ATOM 2055 N N . HIS A 1 256 ? -0.582 1.270 9.719 1.00 95.94 256 HIS A N 1
ATOM 2056 C CA . HIS A 1 256 ? -0.154 1.478 8.343 1.00 95.94 256 HIS A CA 1
ATOM 2057 C C . HIS A 1 256 ? 1.276 2.018 8.290 1.00 95.94 256 HIS A C 1
ATOM 2059 O O . HIS A 1 256 ? 1.760 2.637 9.242 1.00 95.94 256 HIS A O 1
ATOM 2065 N N . ILE A 1 257 ? 1.963 1.772 7.176 1.00 93.69 257 ILE A N 1
ATOM 2066 C CA . ILE A 1 257 ? 3.347 2.216 6.973 1.00 93.69 257 ILE A CA 1
ATOM 2067 C C . ILE A 1 257 ? 3.362 3.717 6.694 1.00 93.69 257 ILE A C 1
ATOM 2069 O O . ILE A 1 257 ? 3.832 4.497 7.516 1.00 93.69 257 ILE A O 1
ATOM 2073 N N . ASP A 1 258 ? 2.791 4.106 5.559 1.00 89.62 258 ASP A N 1
ATOM 2074 C CA . ASP A 1 258 ? 2.776 5.475 5.046 1.00 89.62 258 ASP A CA 1
ATOM 2075 C C . ASP A 1 258 ? 1.478 5.699 4.247 1.00 89.62 258 ASP A C 1
ATOM 2077 O O . ASP A 1 258 ? 1.001 4.742 3.631 1.00 89.62 258 ASP A O 1
ATOM 2081 N N . PRO A 1 259 ? 0.843 6.886 4.289 1.00 88.50 259 PRO A N 1
ATOM 2082 C CA . PRO A 1 259 ? -0.407 7.123 3.565 1.00 88.50 259 PRO A CA 1
ATOM 2083 C C . PRO A 1 259 ? -0.264 7.041 2.046 1.00 88.50 259 PRO A C 1
ATOM 2085 O O . PRO A 1 259 ? -1.256 6.787 1.377 1.00 88.50 259 PRO A O 1
ATOM 2088 N N . SER A 1 260 ? 0.933 7.228 1.494 1.00 84.06 260 SER A N 1
ATOM 2089 C CA . SER A 1 260 ? 1.164 7.227 0.046 1.00 84.06 260 SER A CA 1
ATOM 2090 C C . SER A 1 260 ? 1.094 5.842 -0.607 1.00 84.06 260 SER A C 1
ATOM 2092 O O . SER A 1 260 ? 0.915 5.741 -1.816 1.00 84.06 260 SER A O 1
ATOM 2094 N N . TRP A 1 261 ? 1.178 4.767 0.181 1.00 84.56 261 TRP A N 1
ATOM 2095 C CA . TRP A 1 261 ? 1.235 3.395 -0.339 1.00 84.56 261 TRP A CA 1
ATOM 2096 C C . TRP A 1 261 ? -0.126 2.826 -0.749 1.00 84.56 261 TRP A C 1
ATOM 2098 O O . TRP A 1 261 ? -0.175 1.883 -1.529 1.00 84.56 261 TRP A O 1
ATOM 2108 N N . SER A 1 262 ? -1.196 3.381 -0.179 1.00 85.88 262 SER A N 1
ATOM 2109 C CA . SER A 1 262 ? -2.585 2.936 -0.337 1.00 85.88 262 SER A CA 1
ATOM 2110 C C . SER A 1 262 ? -3.523 4.125 -0.148 1.00 85.88 262 SER A C 1
ATOM 2112 O O . SER A 1 262 ? -4.498 4.063 0.609 1.00 85.88 262 SER A O 1
ATOM 2114 N N . GLN A 1 263 ? -3.161 5.266 -0.740 1.00 86.62 263 GLN A N 1
ATOM 2115 C CA . GLN A 1 263 ? -3.765 6.544 -0.385 1.00 86.62 263 GLN A CA 1
ATOM 2116 C C . GLN A 1 263 ? -5.273 6.520 -0.627 1.00 86.62 263 GLN A C 1
ATOM 2118 O O . GLN A 1 263 ? -5.740 6.196 -1.716 1.00 86.62 263 GLN A O 1
ATOM 2123 N N . TYR A 1 264 ? -6.037 6.885 0.402 1.00 90.06 264 TYR A N 1
ATOM 2124 C CA . TYR A 1 264 ? -7.498 6.845 0.429 1.00 90.06 264 TYR A CA 1
ATOM 2125 C C . TYR A 1 264 ? -8.124 5.454 0.367 1.00 90.06 264 TYR A C 1
ATOM 2127 O O . TYR A 1 264 ? -9.317 5.351 0.642 1.00 90.06 264 TYR A O 1
ATOM 2135 N N . HIS A 1 265 ? -7.404 4.388 0.025 1.00 90.88 265 HIS A N 1
ATOM 2136 C CA . HIS A 1 265 ? -8.028 3.084 -0.156 1.00 90.88 265 HIS A CA 1
ATOM 2137 C C . HIS A 1 265 ? -8.667 2.598 1.150 1.00 90.88 265 HIS A C 1
ATOM 2139 O O . HIS A 1 265 ? -9.882 2.410 1.217 1.00 90.88 265 HIS A O 1
ATOM 2145 N N . TYR A 1 266 ? -7.885 2.463 2.223 1.00 94.62 266 TYR A N 1
ATOM 2146 C CA . TYR A 1 266 ? -8.404 1.939 3.488 1.00 94.62 266 TYR A CA 1
ATOM 2147 C C . TYR A 1 266 ? -9.321 2.924 4.214 1.00 94.62 266 TYR A C 1
ATOM 2149 O O . TYR A 1 266 ? -10.278 2.492 4.849 1.00 94.62 266 TYR A O 1
ATOM 2157 N N . GLU A 1 267 ? -9.112 4.236 4.087 1.00 95.88 267 GLU A N 1
ATOM 2158 C CA . GLU A 1 267 ? -10.039 5.235 4.626 1.00 95.88 267 GLU A CA 1
ATOM 2159 C C . GLU A 1 267 ? -11.414 5.116 3.963 1.00 95.88 267 GLU A C 1
ATOM 2161 O O . GLU A 1 267 ? -12.442 5.070 4.637 1.00 95.88 267 GLU A O 1
ATOM 2166 N N . ARG A 1 268 ? -11.447 5.018 2.628 1.00 94.38 268 ARG A N 1
ATOM 2167 C CA . ARG A 1 268 ? -12.698 4.856 1.881 1.00 94.38 268 ARG A CA 1
ATOM 2168 C C . ARG A 1 268 ? -13.304 3.466 2.062 1.00 94.38 268 ARG A C 1
ATOM 2170 O O . ARG A 1 268 ? -14.524 3.348 1.966 1.00 94.38 268 ARG A O 1
ATOM 2177 N N . LEU A 1 269 ? -12.492 2.444 2.332 1.00 94.88 269 LEU A N 1
ATOM 2178 C CA . LEU A 1 269 ? -12.944 1.092 2.661 1.00 94.88 269 LEU A CA 1
ATOM 2179 C C . LEU A 1 269 ? -13.630 1.050 4.026 1.00 94.88 269 LEU A C 1
ATOM 2181 O O . LEU A 1 269 ? -14.694 0.447 4.167 1.00 94.88 269 LEU A O 1
ATOM 2185 N N . ILE A 1 270 ? -13.053 1.733 5.018 1.00 97.25 270 ILE A N 1
ATOM 2186 C CA . ILE A 1 270 ? -13.661 1.903 6.339 1.00 97.25 270 ILE A CA 1
ATOM 2187 C C . ILE A 1 270 ? -15.010 2.610 6.198 1.00 97.25 270 ILE A C 1
ATOM 2189 O O . ILE A 1 270 ? -16.021 2.085 6.672 1.00 97.25 270 ILE A O 1
ATOM 2193 N N . ASP A 1 271 ? -15.032 3.745 5.490 1.00 96.12 271 ASP A N 1
ATOM 2194 C CA . ASP A 1 271 ? -16.248 4.520 5.228 1.00 96.12 271 ASP A CA 1
ATOM 2195 C C . ASP A 1 271 ? -17.312 3.697 4.482 1.00 96.12 271 ASP A C 1
ATOM 2197 O O . ASP A 1 271 ? -18.487 3.724 4.847 1.00 96.12 271 ASP A O 1
ATOM 2201 N N . GLY A 1 272 ? -16.922 2.947 3.448 1.00 94.25 272 GLY A N 1
ATOM 2202 C CA . GLY A 1 272 ? -17.854 2.197 2.607 1.00 94.25 272 GLY A CA 1
ATOM 2203 C C . GLY A 1 272 ? -18.410 0.927 3.243 1.00 94.25 272 GLY A C 1
ATOM 2204 O O . GLY A 1 272 ? -19.554 0.567 2.966 1.00 94.25 272 GLY A O 1
ATOM 2205 N N . LEU A 1 273 ? -17.646 0.266 4.114 1.00 95.19 273 LEU A N 1
ATOM 2206 C CA . LEU A 1 273 ? -18.104 -0.922 4.841 1.00 95.19 273 LEU A CA 1
ATOM 2207 C C . LEU A 1 273 ? -18.767 -0.599 6.185 1.00 95.19 273 LEU A C 1
ATOM 2209 O O . LEU A 1 273 ? -19.384 -1.487 6.779 1.00 95.19 273 LEU A O 1
ATOM 2213 N N . GLY A 1 274 ? -18.650 0.638 6.678 1.00 96.31 274 GLY A N 1
ATOM 2214 C CA . GLY A 1 274 ? -19.198 1.024 7.978 1.00 96.31 274 GLY A CA 1
ATOM 2215 C C . GLY A 1 274 ? -18.589 0.207 9.120 1.00 96.31 274 GLY A C 1
ATOM 2216 O O . GLY A 1 274 ? -19.313 -0.315 9.972 1.00 96.31 274 GLY A O 1
ATOM 2217 N N . ILE A 1 275 ? -17.270 -0.004 9.089 1.00 96.88 275 ILE A N 1
ATOM 2218 C CA . ILE A 1 275 ? -16.554 -0.809 10.089 1.00 96.88 275 ILE A CA 1
ATOM 2219 C C . ILE A 1 275 ? -15.972 0.055 11.201 1.00 96.88 275 ILE A C 1
ATOM 2221 O O . ILE A 1 275 ? -15.467 1.146 10.952 1.00 96.88 275 ILE A O 1
ATOM 2225 N N . ASN A 1 276 ? -15.969 -0.447 12.437 1.00 97.31 276 ASN A N 1
ATOM 2226 C CA . ASN A 1 276 ? -15.355 0.275 13.549 1.00 97.31 276 ASN A CA 1
ATOM 2227 C C . ASN A 1 276 ? -13.838 0.087 13.536 1.00 97.31 276 ASN A C 1
ATOM 2229 O O . ASN A 1 276 ? -13.269 -0.653 14.342 1.00 97.31 276 ASN A O 1
ATOM 2233 N N . ALA A 1 277 ? -13.184 0.764 12.600 1.00 97.25 277 ALA A N 1
ATOM 2234 C CA . ALA A 1 277 ? -11.742 0.821 12.513 1.00 97.25 277 ALA A CA 1
ATOM 2235 C C . ALA A 1 277 ? -11.234 2.259 12.379 1.00 97.25 277 ALA A C 1
ATOM 2237 O O . ALA A 1 277 ? -11.907 3.133 11.840 1.00 97.25 277 ALA A O 1
ATOM 2238 N N . THR A 1 278 ? -10.033 2.485 12.891 1.00 97.19 278 THR A N 1
ATOM 2239 C CA . THR A 1 278 ? -9.239 3.699 12.694 1.00 97.19 278 THR A CA 1
ATOM 2240 C C . THR A 1 278 ? -7.923 3.303 12.042 1.00 97.19 278 THR A C 1
ATOM 2242 O O . THR A 1 278 ? -7.567 2.123 12.039 1.00 97.19 278 THR A O 1
ATOM 2245 N N . ILE A 1 279 ? -7.187 4.260 11.487 1.00 97.50 279 ILE A N 1
ATOM 2246 C CA . ILE A 1 279 ? -5.846 4.002 10.947 1.00 97.50 279 ILE A CA 1
ATOM 2247 C C . ILE A 1 279 ? -4.837 4.816 11.738 1.00 97.50 279 ILE A C 1
ATOM 2249 O O . ILE A 1 279 ? -5.112 5.951 12.128 1.00 97.50 279 ILE A O 1
ATOM 2253 N N . THR A 1 280 ? -3.663 4.243 11.975 1.00 96.50 280 THR A N 1
ATOM 2254 C CA . THR A 1 280 ? -2.492 4.990 12.424 1.00 96.50 280 THR A CA 1
ATOM 2255 C C . THR A 1 280 ? -1.299 4.704 11.533 1.00 96.50 280 THR A C 1
ATOM 2257 O O . THR A 1 280 ? -0.948 3.545 11.315 1.00 96.50 280 THR A O 1
ATOM 2260 N N . TRP A 1 281 ? -0.654 5.763 11.057 1.00 96.69 281 TRP A N 1
ATOM 2261 C CA . TRP A 1 281 ? 0.572 5.683 10.274 1.00 96.69 281 TRP A CA 1
ATOM 2262 C C . TRP A 1 281 ? 1.793 5.738 11.184 1.00 96.69 281 TRP A C 1
ATOM 2264 O O . TRP A 1 281 ? 1.943 6.656 11.989 1.00 96.69 281 TRP A O 1
ATOM 2274 N N . LEU A 1 282 ? 2.658 4.730 11.067 1.00 95.94 282 LEU A N 1
ATOM 2275 C CA . LEU A 1 282 ? 3.821 4.552 11.941 1.00 95.94 282 LEU A CA 1
ATOM 2276 C C . LEU A 1 282 ? 5.137 4.998 11.290 1.00 95.94 282 LEU A C 1
ATOM 2278 O O . LEU A 1 282 ? 6.153 5.102 11.976 1.00 95.94 282 LEU A O 1
ATOM 2282 N N . GLY A 1 283 ? 5.132 5.252 9.981 1.00 92.31 283 GLY A N 1
ATOM 2283 C CA . GLY A 1 283 ? 6.321 5.553 9.191 1.00 92.31 283 GLY A CA 1
ATOM 2284 C C . GLY A 1 283 ? 7.178 4.311 8.925 1.00 92.31 283 GLY A C 1
ATOM 2285 O O . GLY A 1 283 ? 7.276 3.402 9.755 1.00 92.31 283 GLY A O 1
ATOM 2286 N N . GLY A 1 284 ? 7.853 4.284 7.771 1.00 86.31 284 GLY A N 1
ATOM 2287 C CA . GLY A 1 284 ? 8.657 3.136 7.320 1.00 86.31 284 GLY A CA 1
ATOM 2288 C C . GLY A 1 284 ? 9.692 2.643 8.337 1.00 86.31 284 GLY A C 1
ATOM 2289 O O . GLY A 1 284 ? 9.832 1.438 8.537 1.00 86.31 284 GLY A O 1
ATOM 2290 N N . ASN A 1 285 ? 10.360 3.561 9.042 1.00 85.88 285 ASN A N 1
ATOM 2291 C CA . ASN A 1 285 ? 11.422 3.214 9.992 1.00 85.88 285 ASN A CA 1
ATOM 2292 C C . ASN A 1 285 ? 10.905 2.500 11.251 1.00 85.88 285 ASN A C 1
ATOM 2294 O O . ASN A 1 285 ? 11.550 1.579 11.748 1.00 85.88 285 ASN A O 1
ATOM 2298 N N . ASN A 1 286 ? 9.749 2.909 11.779 1.00 92.81 286 ASN A N 1
ATOM 2299 C CA . ASN A 1 286 ? 9.241 2.380 13.048 1.00 92.81 286 ASN A CA 1
ATOM 2300 C C . ASN A 1 286 ? 8.268 1.219 12.847 1.00 92.81 286 ASN A C 1
ATOM 2302 O O . ASN A 1 286 ? 8.194 0.334 13.702 1.00 92.81 286 ASN A O 1
ATOM 2306 N N . PHE A 1 287 ? 7.559 1.193 11.715 1.00 95.25 287 PHE A N 1
ATOM 2307 C CA . PHE A 1 287 ? 6.519 0.214 11.425 1.00 95.25 287 PHE A CA 1
ATOM 2308 C C . PHE A 1 287 ? 6.983 -1.233 11.642 1.00 95.25 287 PHE A C 1
ATOM 2310 O O . PHE A 1 287 ? 6.393 -1.959 12.441 1.00 95.25 287 PHE A O 1
ATOM 2317 N N . TYR A 1 288 ? 8.072 -1.650 10.988 1.00 94.88 288 TYR A N 1
ATOM 2318 C CA . TYR A 1 288 ? 8.542 -3.038 11.053 1.00 94.88 288 TYR A CA 1
ATOM 2319 C C . TYR A 1 288 ? 8.966 -3.466 12.452 1.00 94.88 288 TYR A C 1
ATOM 2321 O O . TYR A 1 288 ? 8.728 -4.609 12.840 1.00 94.88 288 TYR A O 1
ATOM 2329 N N . ASN A 1 289 ? 9.576 -2.558 13.217 1.00 94.56 289 ASN A N 1
ATOM 2330 C CA . ASN A 1 289 ? 9.961 -2.840 14.593 1.00 94.56 289 ASN A CA 1
ATOM 2331 C C . ASN A 1 289 ? 8.716 -2.996 15.475 1.00 94.56 289 ASN A C 1
ATOM 2333 O 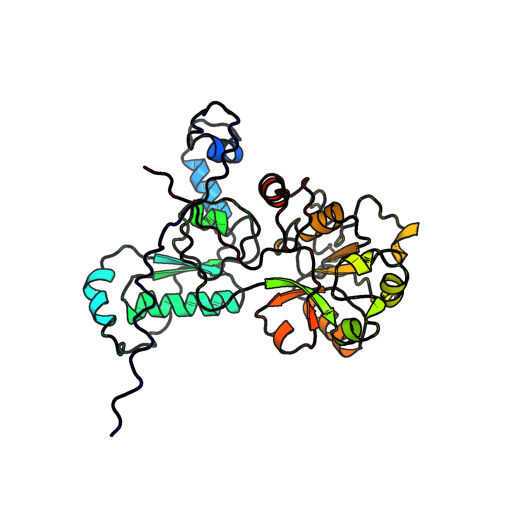O . ASN A 1 289 ? 8.589 -3.987 16.186 1.00 94.56 289 ASN A O 1
ATOM 2337 N N . ILE A 1 290 ? 7.760 -2.068 15.384 1.00 95.00 290 ILE A N 1
ATOM 2338 C CA . ILE A 1 290 ? 6.527 -2.102 16.182 1.00 95.00 290 ILE A CA 1
ATOM 2339 C C . ILE A 1 290 ? 5.713 -3.365 15.882 1.00 95.00 290 ILE A C 1
ATOM 2341 O O . ILE A 1 290 ? 5.355 -4.097 16.807 1.00 95.00 290 ILE A O 1
ATOM 2345 N N . VAL A 1 291 ? 5.472 -3.669 14.602 1.00 95.81 291 VAL A N 1
ATOM 2346 C CA . VAL A 1 291 ? 4.757 -4.890 14.203 1.00 95.81 291 VAL A CA 1
ATOM 2347 C C . VAL A 1 291 ? 5.549 -6.129 14.617 1.00 95.81 291 VAL A C 1
ATOM 2349 O O . VAL A 1 291 ? 4.978 -7.042 15.205 1.00 95.81 291 VAL A O 1
ATOM 2352 N N . GLY A 1 292 ? 6.863 -6.159 14.385 1.00 95.56 292 GLY A N 1
ATOM 2353 C CA . GLY A 1 292 ? 7.718 -7.283 14.771 1.00 95.56 292 GLY A CA 1
ATOM 2354 C C . GLY A 1 292 ? 7.680 -7.580 16.274 1.00 95.56 292 GLY A C 1
ATOM 2355 O O . GLY A 1 292 ? 7.568 -8.741 16.668 1.00 95.56 292 GLY A O 1
ATOM 2356 N N . GLN A 1 293 ? 7.701 -6.550 17.126 1.00 94.44 293 GLN A N 1
ATOM 2357 C CA . GLN A 1 293 ? 7.559 -6.716 18.577 1.00 94.44 293 GLN A CA 1
ATOM 2358 C C . GLN A 1 293 ? 6.157 -7.184 18.969 1.00 94.44 293 GLN A C 1
ATOM 2360 O O . GLN A 1 293 ? 6.027 -8.052 19.831 1.00 94.44 293 GLN A O 1
ATOM 2365 N N . ALA A 1 294 ? 5.108 -6.654 18.333 1.00 94.31 294 ALA A N 1
ATOM 2366 C CA . ALA A 1 294 ? 3.741 -7.109 18.571 1.00 94.31 294 ALA A CA 1
ATOM 2367 C C . ALA A 1 294 ? 3.581 -8.600 18.235 1.00 94.31 294 ALA A C 1
ATOM 2369 O O . ALA A 1 294 ? 3.057 -9.359 19.049 1.00 94.31 294 ALA A O 1
ATOM 2370 N N . LEU A 1 295 ? 4.113 -9.037 17.091 1.00 95.62 295 LEU A N 1
ATOM 2371 C CA . LEU A 1 295 ? 4.107 -10.441 16.680 1.00 95.62 295 LEU A CA 1
ATOM 2372 C C . LEU A 1 295 ? 4.895 -11.323 17.655 1.00 95.62 295 LEU A C 1
ATOM 2374 O O . LEU A 1 295 ? 4.390 -12.357 18.084 1.00 95.62 295 LEU A O 1
ATOM 2378 N N . LYS A 1 296 ? 6.096 -10.896 18.064 1.00 95.25 296 LYS A N 1
ATOM 2379 C CA . LYS A 1 296 ? 6.940 -11.632 19.021 1.00 95.25 296 LYS A CA 1
ATOM 2380 C C . LYS A 1 296 ? 6.283 -11.791 20.396 1.00 95.25 296 LYS A C 1
ATOM 2382 O O . LYS A 1 296 ? 6.464 -12.820 21.041 1.00 95.25 296 LYS A O 1
ATOM 2387 N N . ASN A 1 297 ? 5.529 -10.786 20.834 1.00 93.56 297 ASN A N 1
ATOM 2388 C CA . ASN A 1 297 ? 4.892 -10.757 22.151 1.00 93.56 297 ASN A CA 1
ATOM 2389 C C . ASN A 1 297 ? 3.458 -11.311 22.152 1.00 93.56 297 ASN A C 1
ATOM 2391 O O . ASN A 1 297 ? 2.791 -11.236 23.181 1.00 93.56 297 ASN A O 1
ATOM 2395 N N . ASN A 1 298 ? 2.976 -11.862 21.030 1.00 93.06 298 ASN A N 1
ATOM 2396 C CA . ASN A 1 298 ? 1.579 -12.275 20.852 1.00 93.06 298 ASN A CA 1
ATOM 2397 C C . ASN A 1 298 ? 0.577 -11.158 21.201 1.00 93.06 298 ASN A C 1
ATOM 2399 O O . ASN A 1 298 ? -0.473 -11.401 21.793 1.00 93.06 298 ASN A O 1
ATOM 2403 N N . THR A 1 299 ? 0.896 -9.920 20.829 1.00 92.94 299 THR A N 1
ATOM 2404 C CA . THR A 1 299 ? -0.026 -8.790 20.947 1.00 92.94 299 THR A CA 1
ATOM 2405 C C . THR A 1 299 ? -1.012 -8.834 19.775 1.00 92.94 299 THR A C 1
ATOM 2407 O O . THR A 1 299 ? -0.562 -8.834 18.626 1.00 92.94 299 THR A O 1
ATOM 2410 N N . PRO A 1 300 ? -2.340 -8.855 20.013 1.00 94.31 300 PRO A N 1
ATOM 2411 C CA . PRO A 1 300 ? -3.329 -8.690 18.951 1.00 94.31 300 PRO A CA 1
ATOM 2412 C C . PRO A 1 300 ? -3.059 -7.411 18.153 1.00 94.31 300 PRO A C 1
ATOM 2414 O O . PRO A 1 300 ? -2.957 -6.334 18.736 1.00 94.31 300 PRO A O 1
ATOM 2417 N N . CYS A 1 301 ? -2.948 -7.505 16.828 1.00 95.38 301 CYS A N 1
ATOM 2418 C CA . CYS A 1 301 ? -2.779 -6.339 15.964 1.00 95.38 301 CYS A CA 1
ATOM 2419 C C . CYS A 1 301 ? -3.402 -6.544 14.579 1.00 95.38 301 CYS A C 1
ATOM 2421 O O . CYS A 1 301 ? -3.557 -7.674 14.124 1.00 95.38 301 CYS A O 1
ATOM 2423 N N . VAL A 1 302 ? -3.775 -5.435 13.933 1.00 96.94 302 VAL A N 1
ATOM 2424 C CA . VAL A 1 302 ? -4.138 -5.375 12.512 1.00 96.94 302 VAL A CA 1
ATOM 2425 C C . VAL A 1 302 ? -3.137 -4.437 11.864 1.00 96.94 302 VAL A C 1
ATOM 2427 O O . VAL A 1 302 ? -2.969 -3.316 12.341 1.00 96.94 302 VAL A O 1
ATOM 2430 N N . PHE A 1 303 ? -2.445 -4.878 10.823 1.00 97.44 303 PHE A N 1
ATOM 2431 C CA . PHE A 1 303 ? -1.386 -4.085 10.209 1.00 97.44 303 PHE A CA 1
ATOM 2432 C C . PHE A 1 303 ? -1.319 -4.294 8.699 1.00 97.44 303 PHE A C 1
ATOM 2434 O O . PHE A 1 303 ? -1.601 -5.377 8.194 1.00 97.44 303 PHE A O 1
ATOM 2441 N N . TYR A 1 304 ? -0.917 -3.255 7.982 1.00 96.25 304 TYR A N 1
ATOM 2442 C CA . TYR A 1 304 ? -0.733 -3.281 6.540 1.00 96.25 304 TYR A CA 1
ATOM 2443 C C . TYR A 1 304 ? 0.546 -4.031 6.152 1.00 96.25 304 TYR A C 1
ATOM 2445 O O . TYR A 1 304 ? 1.614 -3.795 6.710 1.00 96.25 304 TYR A O 1
ATOM 2453 N N . GLN A 1 305 ? 0.471 -4.914 5.168 1.00 94.81 305 GLN A N 1
ATOM 2454 C CA . GLN A 1 305 ? 1.629 -5.581 4.583 1.00 94.81 305 GLN A CA 1
ATOM 2455 C C . GLN A 1 305 ? 1.344 -5.977 3.135 1.00 94.81 305 GLN A C 1
ATOM 2457 O O . GLN A 1 305 ? 0.220 -5.872 2.649 1.00 94.81 305 GLN A O 1
ATOM 2462 N N . TRP A 1 306 ? 2.354 -6.488 2.441 1.00 90.62 306 TRP A N 1
ATOM 2463 C CA . TRP A 1 306 ? 2.187 -7.017 1.095 1.00 90.62 306 TRP A CA 1
ATOM 2464 C C . TRP A 1 306 ? 2.906 -8.345 0.910 1.00 90.62 306 TRP A C 1
ATOM 2466 O O . TRP A 1 306 ? 3.839 -8.700 1.635 1.00 90.62 306 TRP A O 1
ATOM 2476 N N . LYS A 1 307 ? 2.434 -9.104 -0.073 1.00 89.00 307 LYS A N 1
ATOM 2477 C CA . LYS A 1 307 ? 3.045 -10.340 -0.548 1.00 89.00 307 LYS A CA 1
ATOM 2478 C C . LYS A 1 307 ? 3.356 -10.190 -2.041 1.00 89.00 307 LYS A C 1
ATOM 2480 O O . LYS A 1 307 ? 2.495 -9.681 -2.747 1.00 89.00 307 LYS A O 1
ATOM 2485 N N . PRO A 1 308 ? 4.505 -10.677 -2.535 1.00 85.94 308 PRO A N 1
ATOM 2486 C CA . PRO A 1 308 ? 5.609 -11.238 -1.762 1.00 85.94 308 PRO A CA 1
ATOM 2487 C C . PRO A 1 308 ? 6.373 -10.155 -0.989 1.00 85.94 308 PRO A C 1
ATOM 2489 O O . PRO A 1 308 ? 6.671 -9.093 -1.518 1.00 85.94 308 PRO A O 1
ATOM 2492 N N . SER A 1 309 ? 6.725 -10.453 0.261 1.00 88.38 309 SER A N 1
ATOM 2493 C CA . SER A 1 309 ? 7.690 -9.678 1.042 1.00 88.38 309 SER A CA 1
ATOM 2494 C C . SER A 1 309 ? 8.460 -10.617 1.964 1.00 88.38 309 SER A C 1
ATOM 2496 O O . SER A 1 309 ? 7.943 -11.658 2.385 1.00 88.38 309 SER A O 1
ATOM 2498 N N . SER A 1 310 ? 9.700 -10.255 2.293 1.00 90.94 310 SER A N 1
ATOM 2499 C CA . SER A 1 310 ? 10.492 -10.982 3.290 1.00 90.94 310 SER A CA 1
ATOM 2500 C C . SER A 1 310 ? 9.796 -10.980 4.652 1.00 90.94 310 SER A C 1
ATOM 2502 O O . SER A 1 310 ? 9.806 -11.995 5.343 1.00 90.94 310 SER A O 1
ATOM 2504 N N . PHE A 1 311 ? 9.119 -9.882 5.001 1.00 93.38 311 PHE A N 1
ATOM 2505 C CA . PHE A 1 311 ? 8.391 -9.750 6.257 1.00 93.38 311 PHE A CA 1
ATOM 2506 C C . PHE A 1 311 ? 7.263 -10.778 6.386 1.00 93.38 311 PHE A C 1
ATOM 2508 O O . PHE A 1 311 ? 7.210 -11.499 7.381 1.00 93.38 311 PHE A O 1
ATOM 2515 N N . VAL A 1 312 ? 6.386 -10.894 5.384 1.00 94.19 312 VAL A N 1
ATOM 2516 C CA . VAL A 1 312 ? 5.291 -11.881 5.401 1.00 94.19 312 VAL A CA 1
ATOM 2517 C C . VAL A 1 312 ? 5.824 -13.312 5.270 1.00 94.19 312 VAL A C 1
ATOM 2519 O O . VAL A 1 312 ? 5.208 -14.238 5.784 1.00 94.19 312 VAL A O 1
ATOM 2522 N N . ALA A 1 313 ? 6.974 -13.519 4.620 1.00 93.31 313 ALA A N 1
ATOM 2523 C CA . ALA A 1 313 ? 7.565 -14.850 4.468 1.00 93.31 313 ALA A CA 1
ATOM 2524 C C . ALA A 1 313 ? 8.112 -15.439 5.781 1.00 93.31 313 ALA A C 1
ATOM 2526 O O . ALA A 1 313 ? 8.076 -16.655 5.957 1.00 93.31 313 ALA A O 1
ATOM 2527 N N . VAL A 1 314 ? 8.633 -14.602 6.686 1.00 95.69 314 VAL A N 1
ATOM 2528 C CA . VAL A 1 314 ? 9.244 -15.063 7.949 1.00 95.69 314 VAL A CA 1
ATOM 2529 C C . VAL A 1 314 ? 8.306 -14.977 9.151 1.00 95.69 314 VAL A C 1
ATOM 2531 O O . VAL A 1 314 ? 8.565 -15.609 10.172 1.00 95.69 314 VAL A O 1
ATOM 2534 N N . ASN A 1 315 ? 7.223 -14.206 9.048 1.00 97.00 315 ASN A N 1
ATOM 2535 C CA . ASN A 1 315 ? 6.250 -14.049 10.121 1.00 97.00 315 ASN A CA 1
ATOM 2536 C C . ASN A 1 315 ? 4.991 -14.875 9.846 1.00 97.00 315 ASN A C 1
ATOM 2538 O O . ASN A 1 315 ? 4.453 -14.862 8.743 1.00 97.00 315 ASN A O 1
ATOM 2542 N N . ASN A 1 316 ? 4.475 -15.553 10.874 1.00 96.75 316 ASN A N 1
ATOM 2543 C CA . ASN A 1 316 ? 3.230 -16.310 10.758 1.00 96.75 316 ASN A CA 1
ATOM 2544 C C . ASN A 1 316 ? 2.016 -15.378 10.889 1.00 96.75 316 ASN A C 1
ATOM 2546 O O . ASN A 1 316 ? 1.507 -15.132 11.989 1.00 96.75 316 ASN A O 1
ATOM 2550 N N . VAL A 1 317 ? 1.587 -14.835 9.754 1.00 97.75 317 VAL A N 1
ATOM 2551 C CA . VAL A 1 317 ? 0.524 -13.832 9.661 1.00 97.75 317 VAL A CA 1
ATOM 2552 C C . VAL A 1 317 ? -0.535 -14.275 8.659 1.00 97.75 317 VAL A C 1
ATOM 2554 O O . VAL A 1 317 ? -0.235 -14.899 7.642 1.00 97.75 317 VAL A O 1
ATOM 2557 N N . THR A 1 318 ? -1.788 -13.951 8.951 1.00 96.94 318 THR A N 1
ATOM 2558 C CA . THR A 1 318 ? -2.944 -14.262 8.110 1.00 96.94 318 THR A CA 1
ATOM 2559 C C . THR A 1 318 ? -3.471 -12.972 7.509 1.00 96.94 318 THR A C 1
ATOM 2561 O O . THR A 1 318 ? -3.570 -11.954 8.193 1.00 96.94 318 THR A O 1
ATOM 2564 N N . ARG A 1 319 ? -3.782 -13.000 6.214 1.00 95.56 319 ARG A N 1
ATOM 2565 C CA . ARG A 1 319 ? -4.371 -11.851 5.533 1.00 95.56 319 ARG A CA 1
ATOM 2566 C C . ARG A 1 319 ? -5.821 -11.674 5.981 1.00 95.56 319 ARG A C 1
ATOM 2568 O O . ARG A 1 319 ? -6.574 -12.641 6.008 1.00 95.56 319 ARG A O 1
ATOM 2575 N N . LEU A 1 320 ? -6.206 -10.438 6.263 1.00 95.62 320 LEU A N 1
ATOM 2576 C CA . LEU A 1 320 ? -7.590 -10.053 6.489 1.00 95.62 320 LEU A CA 1
ATOM 2577 C C . LEU A 1 320 ? -8.342 -9.974 5.153 1.00 95.62 320 LEU A C 1
ATOM 2579 O O . LEU A 1 320 ? -7.913 -9.284 4.229 1.00 95.62 320 LEU A O 1
ATOM 2583 N N . MET A 1 321 ? -9.464 -10.679 5.054 1.00 94.94 321 MET A N 1
ATOM 2584 C CA . MET A 1 321 ? -10.314 -10.707 3.869 1.00 94.94 321 MET A CA 1
ATOM 2585 C C . MET A 1 321 ? -11.354 -9.585 3.916 1.00 94.94 321 MET A C 1
ATOM 2587 O O . MET A 1 321 ? -12.242 -9.571 4.776 1.00 94.94 321 MET A O 1
ATOM 2591 N N . PHE A 1 322 ? -11.271 -8.679 2.946 1.00 93.69 322 PHE A N 1
ATOM 2592 C CA . PHE A 1 322 ? -12.332 -7.741 2.583 1.00 93.69 322 PHE A CA 1
ATOM 2593 C C . PHE A 1 322 ? -13.114 -8.281 1.373 1.00 93.69 322 PHE A C 1
ATOM 2595 O O . PHE A 1 322 ? -12.705 -9.284 0.787 1.00 93.69 322 PHE A O 1
ATOM 2602 N N . PRO A 1 323 ? -14.268 -7.698 1.005 1.00 91.38 323 PRO A N 1
ATOM 2603 C CA . PRO A 1 323 ? -14.985 -8.145 -0.185 1.00 91.38 323 PRO A CA 1
ATOM 2604 C C . PRO A 1 323 ? -14.125 -7.989 -1.451 1.00 91.38 323 PRO A C 1
ATOM 2606 O O . PRO A 1 323 ? -13.444 -6.985 -1.615 1.00 91.38 323 PRO A O 1
ATOM 2609 N N . ASP A 1 324 ? -14.181 -8.963 -2.359 1.00 80.94 324 ASP A N 1
ATOM 2610 C CA . ASP A 1 324 ? -13.388 -8.952 -3.602 1.00 80.94 324 ASP A CA 1
ATOM 2611 C C . ASP A 1 324 ? -14.198 -8.469 -4.835 1.00 80.94 324 ASP A C 1
ATOM 2613 O O . ASP A 1 324 ? -13.660 -8.375 -5.938 1.00 80.94 324 ASP A O 1
ATOM 2617 N N . SER A 1 325 ? -15.507 -8.206 -4.700 1.00 66.69 325 SER A N 1
ATOM 2618 C CA . SER A 1 325 ? -16.408 -7.947 -5.838 1.00 66.69 325 SER A CA 1
ATOM 2619 C C . SER A 1 325 ? -16.623 -6.460 -6.140 1.00 66.69 325 SER A C 1
ATOM 2621 O O . SER A 1 325 ? -17.132 -5.731 -5.285 1.00 66.69 325 SER A O 1
ATOM 2623 N N . ASP A 1 326 ? -16.375 -6.066 -7.394 1.00 64.12 326 ASP A N 1
ATOM 2624 C CA . ASP A 1 326 ? -16.639 -4.715 -7.906 1.00 64.12 326 ASP A CA 1
ATOM 2625 C C . ASP A 1 326 ? -18.129 -4.480 -8.161 1.00 64.12 326 ASP A C 1
ATOM 2627 O O . ASP A 1 326 ? -18.754 -5.084 -9.033 1.00 64.12 326 ASP A O 1
ATOM 2631 N N . ASN A 1 327 ? -18.709 -3.578 -7.373 1.00 66.69 327 ASN A N 1
ATOM 2632 C CA . ASN A 1 327 ? -20.078 -3.086 -7.510 1.00 66.69 327 ASN A CA 1
ATOM 2633 C C . ASN A 1 327 ? -20.142 -1.727 -8.242 1.00 66.69 327 ASN A C 1
ATOM 2635 O O . ASN A 1 327 ? -21.138 -1.007 -8.140 1.00 66.69 327 ASN A O 1
ATOM 2639 N N . GLY A 1 328 ? -19.077 -1.343 -8.951 1.00 71.31 328 GLY A N 1
ATOM 2640 C CA . GLY A 1 328 ? -18.932 -0.062 -9.638 1.00 71.31 328 GLY A CA 1
ATOM 2641 C C . GLY A 1 328 ? -18.520 1.098 -8.726 1.00 71.31 328 GLY A C 1
ATOM 2642 O O . GLY A 1 328 ? -18.354 2.218 -9.215 1.00 71.31 328 GLY A O 1
ATOM 2643 N N . LEU A 1 329 ? -18.346 0.872 -7.415 1.00 77.12 329 LEU A N 1
ATOM 2644 C CA . LEU A 1 329 ? -17.805 1.883 -6.498 1.00 77.12 329 LEU A CA 1
ATOM 2645 C C . LEU A 1 329 ? -16.326 2.154 -6.763 1.00 77.12 329 LEU A C 1
ATOM 2647 O O . LEU A 1 329 ? -15.892 3.296 -6.639 1.00 77.12 329 LEU A O 1
ATOM 2651 N N . THR A 1 330 ? -15.580 1.146 -7.209 1.00 77.12 330 THR A N 1
ATOM 2652 C CA . THR A 1 330 ? -14.155 1.281 -7.518 1.00 77.12 330 THR A CA 1
ATOM 2653 C C . THR A 1 330 ? -13.929 2.300 -8.614 1.00 77.12 330 THR A C 1
ATOM 2655 O O . THR A 1 330 ? -13.130 3.206 -8.435 1.00 77.12 330 THR A O 1
ATOM 2658 N N . LEU A 1 331 ? -14.711 2.254 -9.698 1.00 76.75 331 LEU A N 1
ATOM 2659 C CA . LEU A 1 331 ? -14.646 3.257 -10.767 1.00 76.75 331 LEU A CA 1
ATOM 2660 C C . LEU A 1 331 ? -14.921 4.682 -10.271 1.00 76.75 331 LEU A C 1
ATOM 2662 O O . LEU A 1 331 ? -14.289 5.624 -10.743 1.00 76.75 331 LEU A O 1
ATOM 2666 N N . LYS A 1 332 ? -15.849 4.859 -9.323 1.00 82.06 332 LYS A N 1
ATOM 2667 C CA . LYS A 1 332 ? -16.111 6.175 -8.719 1.00 82.06 332 LYS A CA 1
ATOM 2668 C C . LYS A 1 332 ? -14.928 6.636 -7.874 1.00 82.06 332 LYS A C 1
ATOM 2670 O O . LYS A 1 332 ? -14.530 7.791 -7.982 1.00 82.06 332 LYS A O 1
ATOM 2675 N N . TRP A 1 333 ? -14.339 5.726 -7.104 1.00 84.44 333 TRP A N 1
ATOM 2676 C CA . TRP A 1 333 ? -13.131 5.980 -6.327 1.00 84.44 333 TRP A CA 1
ATOM 2677 C C . TRP A 1 333 ? -11.918 6.314 -7.193 1.00 84.44 333 TRP A C 1
ATOM 2679 O O . TRP A 1 333 ? -11.232 7.275 -6.879 1.00 84.44 333 TRP A O 1
ATOM 2689 N N . LEU A 1 334 ? -11.733 5.671 -8.349 1.00 78.00 334 LEU A N 1
ATOM 2690 C CA . LEU A 1 334 ? -10.689 6.065 -9.309 1.00 78.00 334 LEU A CA 1
ATOM 2691 C C . LEU A 1 334 ? -10.822 7.529 -9.768 1.00 78.00 334 LEU A C 1
ATOM 2693 O O . LEU A 1 334 ? -9.838 8.180 -10.105 1.00 78.00 334 LEU A O 1
ATOM 2697 N N . ILE A 1 335 ? -12.055 8.041 -9.838 1.00 81.62 335 ILE A N 1
ATOM 2698 C CA . ILE A 1 335 ? -12.358 9.396 -10.322 1.00 81.62 335 ILE A CA 1
ATOM 2699 C C . ILE A 1 335 ? -12.289 10.430 -9.191 1.00 81.62 335 ILE A C 1
ATOM 2701 O O . ILE A 1 335 ? -11.917 11.579 -9.434 1.00 81.62 335 ILE A O 1
ATOM 2705 N N . ASP A 1 336 ? -12.706 10.047 -7.987 1.00 86.00 336 ASP A N 1
ATOM 2706 C CA . ASP A 1 336 ? -12.742 10.893 -6.796 1.00 86.00 336 ASP A CA 1
ATOM 2707 C C . ASP A 1 336 ? -12.397 10.055 -5.553 1.00 86.00 336 ASP A C 1
ATOM 2709 O O . ASP A 1 336 ? -13.301 9.650 -4.804 1.00 86.00 336 ASP A O 1
ATOM 2713 N N . PRO A 1 337 ? -11.100 9.769 -5.335 1.00 85.94 337 PRO A N 1
ATOM 2714 C CA . PRO A 1 337 ? -10.665 8.888 -4.256 1.00 85.94 337 PRO A CA 1
ATOM 2715 C C . PRO A 1 337 ? -10.889 9.514 -2.878 1.00 85.94 337 PRO A C 1
ATOM 2717 O O . PRO A 1 337 ? -11.058 8.807 -1.891 1.00 85.94 337 PRO A O 1
ATOM 2720 N N . VAL A 1 338 ? -10.974 10.845 -2.805 1.00 90.69 338 VAL A N 1
ATOM 2721 C CA . VAL A 1 338 ? -11.188 11.584 -1.556 1.00 90.69 338 VAL A CA 1
ATOM 2722 C C . VAL A 1 338 ? -12.611 11.385 -1.029 1.00 90.69 338 VAL A C 1
ATOM 2724 O O . VAL A 1 338 ? -12.819 11.256 0.179 1.00 90.69 338 VAL A O 1
ATOM 2727 N N . ASN A 1 339 ? -13.616 11.387 -1.912 1.00 92.56 339 ASN A N 1
ATOM 2728 C CA . ASN A 1 339 ? -15.021 11.400 -1.492 1.00 92.56 339 ASN A CA 1
ATOM 2729 C C . ASN A 1 339 ? -15.773 10.096 -1.737 1.00 92.56 339 ASN A C 1
ATOM 2731 O O . ASN A 1 339 ? -16.844 9.920 -1.155 1.00 92.56 339 ASN A O 1
ATOM 2735 N N . SER A 1 340 ? -15.255 9.196 -2.566 1.00 91.44 340 SER A N 1
ATOM 2736 C CA . SER A 1 340 ? -15.986 7.988 -2.946 1.00 91.44 340 SER A CA 1
ATOM 2737 C C . SER A 1 340 ? -15.665 6.834 -1.997 1.00 91.44 340 SER A C 1
ATOM 2739 O O . SER A 1 340 ? -14.528 6.369 -1.994 1.00 91.44 340 SER A O 1
ATOM 2741 N N . PRO A 1 341 ? -16.627 6.342 -1.198 1.00 91.81 341 PRO A N 1
ATOM 2742 C CA . PRO A 1 341 ? -16.424 5.126 -0.420 1.00 91.81 341 PRO A CA 1
ATOM 2743 C C . PRO A 1 341 ? -16.220 3.921 -1.345 1.00 91.81 341 PRO A C 1
ATOM 2745 O O . PRO A 1 341 ? -16.796 3.863 -2.437 1.00 91.81 341 PRO A O 1
ATOM 2748 N N . ILE A 1 342 ? -15.461 2.934 -0.874 1.00 90.06 342 ILE A N 1
ATOM 2749 C CA . ILE A 1 342 ? -15.278 1.649 -1.554 1.00 90.06 342 ILE A CA 1
ATOM 2750 C C . ILE A 1 342 ? -15.698 0.508 -0.637 1.00 90.06 342 ILE A C 1
ATOM 2752 O O . ILE A 1 342 ? -15.655 0.618 0.582 1.00 90.06 342 ILE A O 1
ATOM 2756 N N . GLY A 1 343 ? -16.149 -0.587 -1.236 1.00 88.56 343 GLY A N 1
ATOM 2757 C CA . GLY A 1 343 ? -16.577 -1.774 -0.499 1.00 88.56 343 GLY A CA 1
ATOM 2758 C C . GLY A 1 343 ? -15.656 -2.969 -0.687 1.00 88.56 343 GLY A C 1
ATOM 2759 O O . GLY A 1 343 ? -16.040 -4.059 -0.284 1.00 88.56 343 GLY A O 1
ATOM 2760 N N . GLN A 1 344 ? -14.507 -2.795 -1.341 1.00 87.62 344 GLN A N 1
ATOM 2761 C CA . GLN A 1 344 ? -13.668 -3.906 -1.770 1.00 87.62 344 GLN A CA 1
ATOM 2762 C C . GLN A 1 344 ? -12.202 -3.721 -1.406 1.00 87.62 344 GLN A C 1
ATOM 2764 O O . GLN A 1 344 ? -11.731 -2.591 -1.312 1.00 87.62 344 GLN A O 1
ATOM 2769 N N . ASP A 1 345 ? -11.516 -4.848 -1.248 1.00 86.25 345 ASP A N 1
ATOM 2770 C CA . ASP A 1 345 ? -10.080 -4.916 -0.988 1.00 86.25 345 ASP A CA 1
ATOM 2771 C C . ASP A 1 345 ? -9.251 -4.281 -2.116 1.00 86.25 345 ASP A C 1
ATOM 2773 O O . ASP A 1 345 ? -9.719 -4.083 -3.247 1.00 86.25 345 ASP A O 1
ATOM 2777 N N . GLU A 1 346 ? -7.973 -4.049 -1.830 1.00 78.94 346 GLU A N 1
ATOM 2778 C CA . GLU A 1 346 ? -7.006 -3.678 -2.854 1.00 78.94 346 GLU A CA 1
ATOM 2779 C C . GLU A 1 346 ? -6.917 -4.787 -3.898 1.00 78.94 346 GLU A C 1
ATOM 2781 O O . GLU A 1 346 ? -6.773 -5.977 -3.585 1.00 78.94 346 GLU A O 1
ATOM 2786 N N . ALA A 1 347 ? -7.022 -4.393 -5.168 1.00 66.75 347 ALA A N 1
ATOM 2787 C CA . ALA A 1 347 ? -7.022 -5.344 -6.260 1.00 66.75 347 ALA A CA 1
ATOM 2788 C C . ALA A 1 347 ? -5.710 -6.138 -6.261 1.00 66.75 347 ALA A C 1
ATOM 2790 O O . ALA A 1 347 ? -4.612 -5.588 -6.338 1.00 66.75 347 ALA A O 1
ATOM 2791 N N . THR A 1 348 ? -5.836 -7.464 -6.244 1.00 56.72 348 THR A N 1
ATOM 2792 C CA . THR A 1 348 ? -4.726 -8.392 -6.478 1.00 56.72 348 THR A CA 1
ATOM 2793 C C . THR A 1 348 ? -4.434 -8.414 -7.977 1.00 56.72 348 THR A C 1
ATOM 2795 O O . THR A 1 348 ? -4.850 -9.336 -8.663 1.00 56.72 348 THR A O 1
ATOM 2798 N N . THR A 1 349 ? -3.861 -7.344 -8.526 1.00 50.00 349 THR A N 1
ATOM 2799 C CA . THR A 1 349 ? -3.513 -7.226 -9.954 1.00 50.00 349 THR A CA 1
ATOM 2800 C C . THR A 1 349 ? -4.564 -7.845 -10.903 1.00 50.00 349 THR A C 1
ATOM 2802 O O . THR A 1 349 ? -4.295 -8.831 -11.584 1.00 50.00 349 THR A O 1
ATOM 2805 N N . ILE A 1 350 ? -5.779 -7.288 -10.973 1.00 37.56 350 ILE A N 1
ATOM 2806 C CA . ILE A 1 350 ? -6.663 -7.548 -12.124 1.00 37.56 350 ILE A CA 1
ATOM 2807 C C . ILE A 1 350 ? -6.420 -6.420 -13.112 1.00 37.56 350 ILE A C 1
ATOM 2809 O O . ILE A 1 350 ? -7.121 -5.408 -13.109 1.00 37.56 350 ILE A O 1
ATOM 2813 N N . ILE A 1 351 ? -5.400 -6.573 -13.950 1.00 38.97 351 ILE A N 1
ATOM 2814 C CA . ILE A 1 351 ? -5.234 -5.650 -15.063 1.00 38.97 351 ILE A CA 1
ATOM 2815 C C . ILE A 1 351 ? -6.185 -6.107 -16.165 1.00 38.97 351 ILE A C 1
ATOM 2817 O O . ILE A 1 351 ? -6.064 -7.188 -16.743 1.00 38.97 351 ILE A O 1
ATOM 2821 N N . THR A 1 352 ? -7.212 -5.300 -16.407 1.00 30.89 352 THR A N 1
ATOM 2822 C CA . THR A 1 352 ? -8.106 -5.505 -17.539 1.00 30.89 352 THR A CA 1
ATOM 2823 C C . THR A 1 352 ? -7.498 -4.847 -18.768 1.00 30.89 352 THR A C 1
ATOM 2825 O O . THR A 1 352 ? -7.116 -3.679 -18.761 1.00 30.89 352 THR A O 1
ATOM 2828 N N . LYS A 1 353 ? -7.423 -5.617 -19.855 1.00 31.72 353 LYS A N 1
ATOM 2829 C CA . LYS A 1 353 ? -7.037 -5.149 -21.187 1.00 31.72 353 LYS A CA 1
ATOM 2830 C C . LYS A 1 353 ? -7.870 -3.920 -21.568 1.00 31.72 353 LYS A C 1
ATOM 2832 O O . LYS A 1 353 ? -9.052 -4.062 -21.890 1.00 31.72 353 LYS A O 1
ATOM 2837 N N . VAL A 1 354 ? -7.260 -2.734 -21.604 1.00 36.97 354 VAL A N 1
ATOM 2838 C CA . VAL A 1 354 ? -7.881 -1.566 -22.240 1.00 36.97 354 VAL A CA 1
ATOM 2839 C C . VAL A 1 354 ? -7.971 -1.875 -23.731 1.00 36.97 354 VAL A C 1
ATOM 2841 O O . VAL A 1 354 ? -6.974 -1.973 -24.447 1.00 36.97 354 VAL A O 1
ATOM 2844 N N . LYS A 1 355 ? -9.191 -2.148 -24.195 1.00 30.30 355 LYS A N 1
ATOM 2845 C CA . LYS A 1 355 ? -9.473 -2.442 -25.598 1.00 30.30 355 LYS A CA 1
ATOM 2846 C C . LYS A 1 355 ? -9.165 -1.182 -26.413 1.00 30.30 355 LYS A C 1
ATOM 2848 O O . LYS A 1 355 ? -9.711 -0.125 -26.120 1.00 30.30 355 LYS A O 1
ATOM 2853 N N . TYR A 1 356 ? -8.280 -1.339 -27.396 1.00 36.16 356 TYR A N 1
ATOM 2854 C CA . TYR A 1 356 ? -7.845 -0.370 -28.405 1.00 36.16 356 TYR A CA 1
ATOM 2855 C C . TYR A 1 356 ? -8.758 0.855 -28.593 1.00 36.16 356 TYR A C 1
ATOM 2857 O O . TYR A 1 356 ? -9.918 0.724 -28.990 1.00 36.16 356 TYR A O 1
ATOM 2865 N N . LEU A 1 357 ? -8.179 2.050 -28.439 1.00 33.38 357 LEU A N 1
ATOM 2866 C CA . LEU A 1 357 ? -8.577 3.181 -29.271 1.00 33.38 357 LEU A CA 1
ATOM 2867 C C . LEU A 1 357 ? -8.166 2.812 -30.699 1.00 33.38 357 LEU A C 1
ATOM 2869 O O . LEU A 1 357 ? -6.979 2.775 -31.016 1.00 33.38 357 LEU A O 1
ATOM 2873 N N . ASN A 1 358 ? -9.148 2.449 -31.523 1.00 33.59 358 ASN A N 1
ATOM 2874 C CA . ASN A 1 358 ? -8.956 2.360 -32.964 1.00 33.59 358 ASN A CA 1
ATOM 2875 C C . ASN A 1 358 ? -8.564 3.762 -33.453 1.00 33.59 358 ASN A C 1
ATOM 2877 O O . ASN A 1 358 ? -9.407 4.662 -33.427 1.00 33.59 358 ASN A O 1
ATOM 2881 N N . TYR A 1 359 ? -7.298 3.930 -33.833 1.00 34.12 359 TYR A N 1
ATOM 2882 C CA . TYR A 1 359 ? -6.849 5.046 -34.660 1.00 34.12 359 TYR A CA 1
ATOM 2883 C C . TYR A 1 359 ? -6.949 4.653 -36.127 1.00 34.12 359 TYR A C 1
ATOM 2885 O O . TYR A 1 359 ? -6.524 3.518 -36.449 1.00 34.12 359 TYR A O 1
#

Radius of gyration: 24.14 Å; chains: 1; bounding box: 61×75×61 Å

Sequence (359 aa):
MMLQHITLLLLLLVVQTYQHPQEVYLNGAIKRQPLSSKYIINKFSSTNSSGDSTTNATILANLMGDLLIDNMKFPRCWNGSRKGWEKFANYTQSKRPILLEQDAWDSARLATNIFYRLAGEVMGFPVRYMEFTGGYDNVLGPRLQAGAVDVVMEMWITGIPVTWFDHGSVGYQGRSGMYIPTWLAQSDVTLAFDFWRFFQNPKAINTFKTKSWKPIVNNPDGTPICTGILKGCQNNTYHPAWWTPETDQNFVTMWHIDPSWSQYHYERLIDGLGINATITWLGGNNFYNIVGQALKNNTPCVFYQWKPSSFVAVNNVTRLMFPDSDNGLTLKWLIDPVNSPIGQDEATTIITKVKYLNY

Foldseek 3Di:
DDDDDPDDPPPPPDDPPDDDDDDPDDDDDDDDDPPPPVPVVCVVVVPDDDDDPVVLVVVLCVLCVQWDDKQDDDDQDDDEDPVRLQVLLVVAQPDDAAFEEAEPDDVQVVQSVVVCNCVPVRNNHHYMYIYGHDFALPRPLVCCLSVVGPDGLDDQHQFAPHPDDDPDHDDDWKDKAKKWFVCLCVVDVVLNQLEQCNLVPQVSLQLQQDPLADDAADDPVRAALDDDDQLFDHRQKHDDPPDDPVCLSSAAEEEEAHCRRQPLNVSLQCVQQVGRYMYGHHHNVCRLVSVVVCQVVVRTHMYIDMPPDPSPVPGRMRGRAFAADDPPLSNVCSVPSNPGRDRHGRDRPPDDGPPDPPD

Secondary structure (DSSP, 8-state):
----S--SSSSSS-----------------PPP---THHHHHHHS-S--S--HHHHHHHHHHHTTTEEEES----------TT-GGGGHHHHTTSPPEEEEEESSHHHHHHHHHHHIIIIIIS---EEEEEE----HHHHHHHHHTTS-SEES----SS-----------S---EEEEEEEHHHHHH-TTT-TTBGGGGG-HHHHHTT--GGGS---B-TTS-BSS---TTS-BTTEE--TT--GGGGGG-EEEEES-GGGSTTHHHHHHHHHT-SEEEEE--HHHHHHHHHHHHHTT---EEEEEES-HHHHHS-EEEPBPP----SHHHHHHH-TTT----SPPPSS----------

Organism: NCBI:txid329046

pLDDT: mean 77.2, std 22.86, range [24.0, 97.75]